Protein AF-A0A8T6M4G1-F1 (afdb_monomer_lite)

Radius of gyration: 16.98 Å; chains: 1; bounding box: 40×42×49 Å

Structure (mmCIF, N/CA/C/O backbone):
data_AF-A0A8T6M4G1-F1
#
_entry.id   AF-A0A8T6M4G1-F1
#
loop_
_atom_site.group_PDB
_atom_site.id
_atom_site.type_symbol
_atom_site.label_atom_id
_atom_site.label_alt_id
_atom_site.label_comp_id
_atom_site.label_asym_id
_atom_site.label_entity_id
_atom_site.label_seq_id
_atom_site.pdbx_PDB_ins_code
_atom_site.Cartn_x
_atom_site.Cartn_y
_atom_site.Cartn_z
_atom_site.occupancy
_atom_site.B_iso_or_equiv
_atom_site.auth_seq_id
_atom_site.auth_comp_id
_atom_site.auth_asym_id
_atom_site.auth_atom_id
_atom_site.pdbx_PDB_model_num
ATOM 1 N N . MET A 1 1 ? -21.270 -11.059 30.647 1.00 34.56 1 MET A N 1
ATOM 2 C CA . MET A 1 1 ? -20.342 -10.701 29.555 1.00 34.56 1 MET A CA 1
ATOM 3 C C . MET A 1 1 ? -19.204 -11.695 29.573 1.00 34.56 1 MET A C 1
ATOM 5 O O . MET A 1 1 ? -18.431 -11.691 30.523 1.00 34.56 1 MET A O 1
ATOM 9 N N . ILE A 1 2 ? -19.167 -12.590 28.593 1.00 24.19 2 ILE A N 1
ATOM 10 C CA . ILE A 1 2 ? -18.046 -13.506 28.386 1.00 24.19 2 ILE A CA 1
ATOM 11 C C . ILE A 1 2 ? -17.019 -12.715 27.571 1.00 24.19 2 ILE A C 1
ATOM 13 O O . ILE A 1 2 ? -17.356 -12.197 26.512 1.00 24.19 2 ILE A O 1
ATOM 17 N N . LYS A 1 3 ? -15.813 -12.531 28.116 1.00 25.62 3 LYS A N 1
ATOM 18 C CA . LYS A 1 3 ? -14.661 -12.041 27.356 1.00 25.62 3 LYS A CA 1
ATOM 19 C C . LYS A 1 3 ? -14.169 -13.228 26.535 1.00 25.62 3 LYS A C 1
ATOM 21 O O . LYS A 1 3 ? -13.634 -14.165 27.122 1.00 25.62 3 LYS A O 1
ATOM 26 N N . GLU A 1 4 ? -14.405 -13.230 25.231 1.00 25.62 4 GLU A N 1
ATOM 27 C CA . GLU A 1 4 ? -13.751 -14.201 24.358 1.00 25.62 4 GLU A CA 1
ATOM 28 C C . GLU A 1 4 ? -12.294 -13.781 24.176 1.00 25.62 4 GLU A C 1
ATOM 30 O O . GLU A 1 4 ? -11.977 -12.695 23.695 1.00 25.62 4 GLU A O 1
ATOM 35 N N . GLU A 1 5 ? -11.407 -14.635 24.669 1.00 23.34 5 GLU A N 1
ATOM 36 C CA . GLU A 1 5 ? -9.971 -14.547 24.471 1.00 23.34 5 GLU A CA 1
ATOM 37 C C . GLU A 1 5 ? -9.691 -15.055 23.050 1.00 23.34 5 GLU A C 1
ATOM 39 O O . GLU A 1 5 ? -9.814 -16.252 22.779 1.00 23.34 5 GLU A O 1
ATOM 44 N N . ILE A 1 6 ? -9.370 -14.148 22.122 1.00 27.55 6 ILE A N 1
ATOM 45 C CA . ILE A 1 6 ? -8.907 -14.526 20.783 1.00 27.55 6 ILE A CA 1
ATOM 46 C C . ILE A 1 6 ? -7.565 -15.241 20.966 1.00 27.55 6 ILE A C 1
ATOM 48 O O . ILE A 1 6 ? -6.556 -14.627 21.316 1.00 27.55 6 ILE A O 1
ATOM 52 N N . LYS A 1 7 ? -7.562 -16.565 20.795 1.00 23.58 7 LYS A N 1
ATOM 53 C CA . LYS A 1 7 ? -6.346 -17.380 20.836 1.00 23.58 7 LYS A CA 1
ATOM 54 C C . LYS A 1 7 ? -5.671 -17.324 19.473 1.00 23.58 7 LYS A C 1
ATOM 56 O O . LYS A 1 7 ? -6.085 -18.019 18.552 1.00 23.58 7 LYS A O 1
ATOM 61 N N . TYR A 1 8 ? -4.622 -16.517 19.367 1.00 31.81 8 TYR A N 1
ATOM 62 C CA . TYR A 1 8 ? -3.747 -16.513 18.200 1.00 31.81 8 TYR A CA 1
ATOM 63 C C . TYR A 1 8 ? -3.006 -17.855 18.094 1.00 31.81 8 TYR A C 1
ATOM 65 O O . TYR A 1 8 ? -2.468 -18.365 19.082 1.00 31.81 8 TYR A O 1
ATOM 73 N N . GLY A 1 9 ? -3.019 -18.448 16.897 1.00 28.58 9 GLY A N 1
ATOM 74 C CA . GLY A 1 9 ? -2.220 -19.630 16.573 1.00 28.58 9 GLY A CA 1
ATOM 75 C C . GLY A 1 9 ? -0.713 -19.343 16.666 1.00 28.58 9 GLY A C 1
ATOM 76 O O . GLY A 1 9 ? -0.307 -18.184 16.746 1.00 28.58 9 GLY A O 1
ATOM 77 N N . PRO A 1 10 ? 0.143 -20.379 16.685 1.00 28.42 10 PRO A N 1
ATOM 78 C CA . PRO A 1 10 ? 1.587 -20.193 16.794 1.00 28.42 10 PRO A CA 1
ATOM 79 C C . PRO A 1 10 ? 2.123 -19.325 15.645 1.00 28.42 10 PRO A C 1
ATOM 81 O O . PRO A 1 10 ? 1.862 -19.600 14.477 1.00 28.42 10 PRO A O 1
ATOM 84 N N . HIS A 1 11 ? 2.900 -18.292 15.985 1.00 32.56 11 HIS A N 1
ATOM 85 C CA . HIS A 1 11 ? 3.626 -17.470 15.018 1.00 32.56 11 HIS A CA 1
ATOM 86 C C . HIS A 1 11 ? 4.670 -18.334 14.294 1.00 32.56 11 HIS A C 1
ATOM 88 O O . HIS A 1 11 ? 5.625 -18.807 14.916 1.00 32.56 11 HIS A O 1
ATOM 94 N N . VAL A 1 12 ? 4.498 -18.548 12.989 1.00 31.28 12 VAL A N 1
ATOM 95 C CA . VAL A 1 12 ? 5.475 -19.254 12.151 1.00 31.28 12 VAL A CA 1
ATOM 96 C C . VAL A 1 12 ? 6.404 -18.225 11.514 1.00 31.28 12 VAL A C 1
ATOM 98 O O . VAL A 1 12 ? 5.962 -17.241 10.930 1.00 31.28 12 VAL A O 1
ATOM 101 N N . ASN A 1 13 ? 7.708 -18.432 11.667 1.00 30.06 13 ASN A N 1
ATOM 102 C CA . ASN A 1 13 ? 8.732 -17.553 11.121 1.00 30.06 13 ASN A CA 1
ATOM 103 C C . ASN A 1 13 ? 9.009 -17.955 9.662 1.00 30.06 13 ASN A C 1
ATOM 105 O O . ASN A 1 13 ? 9.668 -18.956 9.411 1.00 30.06 13 ASN A O 1
ATOM 109 N N . VAL A 1 14 ? 8.500 -17.196 8.691 1.00 30.72 14 VAL A N 1
ATOM 110 C CA . VAL A 1 14 ? 8.580 -17.537 7.250 1.00 30.72 14 VAL A CA 1
ATOM 111 C C . VAL A 1 14 ? 9.988 -17.401 6.677 1.00 30.72 14 VAL A C 1
ATOM 113 O O . VAL A 1 14 ? 10.272 -17.899 5.595 1.00 30.72 14 VAL A O 1
ATOM 116 N N . SER A 1 15 ? 10.925 -16.822 7.436 1.00 33.19 15 SER A N 1
ATOM 117 C CA . SER A 1 15 ? 12.342 -16.806 7.056 1.00 33.19 15 SER A CA 1
ATOM 118 C C . SER A 1 15 ? 12.989 -18.198 7.019 1.00 33.19 15 SER A C 1
ATOM 120 O O . SER A 1 15 ? 14.181 -18.286 6.740 1.00 33.19 15 SER A O 1
ATOM 122 N N . THR A 1 16 ? 12.258 -19.259 7.375 1.00 35.22 16 THR A N 1
ATOM 123 C CA . THR A 1 16 ? 12.714 -20.655 7.317 1.00 35.22 16 THR A CA 1
ATOM 124 C C . THR A 1 16 ? 11.859 -21.532 6.400 1.00 35.22 16 THR A C 1
ATOM 126 O O . THR A 1 16 ? 12.012 -22.746 6.452 1.00 35.22 16 THR A O 1
ATOM 129 N N . ALA A 1 17 ? 10.924 -20.964 5.631 1.00 35.03 17 ALA A N 1
ATOM 130 C CA . ALA A 1 17 ? 10.178 -21.732 4.638 1.00 35.03 17 ALA A CA 1
ATOM 131 C C . ALA A 1 17 ? 11.063 -21.902 3.396 1.00 35.03 17 ALA A C 1
ATOM 133 O O . ALA A 1 17 ? 11.354 -20.931 2.694 1.00 35.03 17 ALA A O 1
ATOM 134 N N . ASP A 1 18 ? 11.515 -23.130 3.152 1.00 33.81 18 ASP A N 1
ATOM 135 C CA . ASP A 1 18 ? 12.467 -23.448 2.080 1.00 33.81 18 ASP A CA 1
ATOM 136 C C . ASP A 1 18 ? 11.769 -23.573 0.712 1.00 33.81 18 ASP A C 1
ATOM 138 O O . ASP A 1 18 ? 12.427 -23.699 -0.325 1.00 33.81 18 ASP A O 1
ATOM 142 N N . SER A 1 19 ? 10.430 -23.537 0.679 1.00 39.09 19 SER A N 1
ATOM 143 C CA . SER A 1 19 ? 9.661 -23.587 -0.564 1.00 39.09 19 SER A CA 1
ATOM 144 C C . SER A 1 19 ? 8.278 -22.938 -0.473 1.00 39.09 19 SER A C 1
ATOM 146 O O . SER A 1 19 ? 7.647 -22.856 0.580 1.00 39.09 19 SER A O 1
ATOM 148 N N . PHE A 1 20 ? 7.780 -22.515 -1.634 1.00 36.25 20 PHE A N 1
ATOM 149 C CA . PHE A 1 20 ? 6.465 -21.903 -1.818 1.00 36.25 20 PHE A CA 1
ATOM 150 C C . PHE A 1 20 ? 5.294 -22.839 -1.449 1.00 36.25 20 PHE A C 1
ATOM 152 O O . PHE A 1 20 ? 4.242 -22.378 -1.010 1.00 36.25 20 PHE A O 1
ATOM 159 N N . ASP A 1 21 ? 5.484 -24.158 -1.544 1.00 39.34 21 ASP A N 1
ATOM 160 C CA . ASP A 1 21 ? 4.462 -25.149 -1.185 1.00 39.34 21 ASP A CA 1
ATOM 161 C C . ASP A 1 21 ? 4.197 -25.209 0.333 1.00 39.34 21 ASP A C 1
ATOM 163 O O . ASP A 1 21 ? 3.081 -25.520 0.754 1.00 39.34 21 ASP A O 1
ATOM 167 N N . GLU A 1 22 ? 5.177 -24.839 1.165 1.00 42.41 22 GLU A N 1
ATOM 168 C CA . GLU A 1 22 ? 5.020 -24.758 2.626 1.00 42.41 22 GLU A CA 1
ATOM 169 C C . GLU A 1 22 ? 4.221 -23.519 3.055 1.00 42.41 22 GLU A C 1
ATOM 171 O O . GLU A 1 22 ? 3.464 -23.572 4.024 1.00 42.41 22 GLU A O 1
ATOM 176 N N . VAL A 1 23 ? 4.315 -22.430 2.285 1.00 39.56 23 VAL A N 1
ATOM 177 C CA . VAL A 1 23 ? 3.537 -21.194 2.476 1.00 39.56 23 VAL A CA 1
ATOM 178 C C . VAL A 1 23 ? 2.046 -21.448 2.193 1.00 39.56 23 VAL A C 1
ATOM 180 O O . VAL A 1 23 ? 1.176 -20.972 2.921 1.00 39.56 23 VAL A O 1
ATOM 183 N N . LEU A 1 24 ? 1.734 -22.271 1.183 1.00 39.81 24 LEU A N 1
ATOM 184 C CA . LEU A 1 24 ? 0.361 -22.620 0.780 1.00 39.81 24 LEU A CA 1
ATOM 185 C C . LEU A 1 24 ? -0.361 -23.598 1.728 1.00 39.81 24 LEU A C 1
ATOM 187 O O . LEU A 1 24 ? -1.580 -23.782 1.600 1.00 39.81 24 LEU A O 1
ATOM 191 N N . ALA A 1 25 ? 0.374 -24.230 2.647 1.00 45.00 25 ALA A N 1
ATOM 192 C CA . ALA A 1 25 ? -0.137 -25.191 3.625 1.00 45.00 25 ALA A CA 1
ATOM 193 C C . ALA A 1 25 ? -0.553 -24.548 4.965 1.00 45.00 25 ALA A C 1
ATOM 195 O O . ALA A 1 25 ? -0.966 -25.258 5.886 1.00 45.00 25 ALA A O 1
ATOM 196 N N . LEU A 1 26 ? -0.449 -23.220 5.095 1.00 45.72 26 LEU A N 1
ATOM 197 C CA . LEU A 1 26 ? -0.690 -22.516 6.353 1.00 45.72 26 LEU A CA 1
ATOM 198 C C . LEU A 1 26 ? -2.193 -22.315 6.661 1.00 45.72 26 LEU A C 1
ATOM 200 O O . LEU A 1 26 ? -3.003 -22.127 5.752 1.00 45.72 26 LEU A O 1
ATOM 204 N N . PRO A 1 27 ? -2.591 -22.366 7.950 1.00 42.16 27 PRO A N 1
ATOM 205 C CA . PRO A 1 27 ? -3.991 -22.514 8.369 1.00 42.16 27 PRO A CA 1
ATOM 206 C C . PRO A 1 27 ? -4.878 -21.253 8.282 1.00 42.16 27 PRO A C 1
ATOM 208 O O . PRO A 1 27 ? -6.085 -21.372 8.481 1.00 42.16 27 PRO A O 1
ATOM 211 N N . ASN A 1 28 ? -4.344 -20.066 7.969 1.00 48.06 28 ASN A N 1
ATOM 212 C CA . ASN A 1 28 ? -5.075 -18.784 8.044 1.00 48.06 28 ASN A CA 1
ATOM 213 C C . ASN A 1 28 ? -5.503 -18.261 6.662 1.00 48.06 28 ASN A C 1
ATOM 215 O O . ASN A 1 28 ? -5.121 -17.176 6.234 1.00 48.06 28 ASN A O 1
ATOM 219 N N . ARG A 1 29 ? -6.262 -19.079 5.933 1.00 47.94 29 ARG A N 1
ATOM 220 C CA . ARG A 1 29 ? -6.257 -19.069 4.465 1.00 47.94 29 ARG A CA 1
ATOM 221 C C . ARG A 1 29 ? -7.034 -17.981 3.717 1.00 47.94 29 ARG A C 1
ATOM 223 O O . ARG A 1 29 ? -7.070 -18.086 2.502 1.00 47.94 29 ARG A O 1
ATOM 230 N N . SER A 1 30 ? -7.689 -17.014 4.354 1.00 63.19 30 SER A N 1
ATOM 231 C CA . SER A 1 30 ? -8.294 -15.921 3.575 1.00 63.19 30 SER A CA 1
ATOM 232 C C . SER A 1 30 ? -8.769 -14.759 4.443 1.00 63.19 30 SER A C 1
ATOM 234 O O . SER A 1 30 ? -9.958 -14.558 4.641 1.00 63.19 30 SER A O 1
ATOM 236 N N . VAL A 1 31 ? -7.851 -13.973 5.001 1.00 63.53 31 VAL A N 1
ATOM 237 C CA . VAL A 1 31 ? -8.244 -12.646 5.518 1.00 63.53 31 VAL A CA 1
ATOM 238 C C . VAL A 1 31 ? -8.126 -11.619 4.398 1.00 63.53 31 VAL A C 1
ATOM 240 O O . VAL A 1 31 ? -9.014 -10.802 4.208 1.00 63.53 31 VAL A O 1
ATOM 243 N N . VAL A 1 32 ? -7.057 -11.687 3.599 1.00 66.75 32 VAL A N 1
ATOM 244 C CA . VAL A 1 32 ? -6.812 -10.712 2.532 1.00 66.75 32 VAL A CA 1
ATOM 245 C C . VAL A 1 32 ? -7.839 -10.871 1.417 1.00 66.75 32 VAL A C 1
ATOM 247 O O . VAL A 1 32 ? -8.437 -9.875 1.017 1.00 66.75 32 VAL A O 1
ATOM 250 N N . THR A 1 33 ? -8.067 -12.093 0.915 1.00 67.56 33 THR A N 1
ATOM 251 C CA . THR A 1 33 ? -8.976 -12.266 -0.230 1.00 67.56 33 THR A CA 1
ATOM 252 C C . THR A 1 33 ? -10.444 -12.068 0.138 1.00 67.56 33 THR A C 1
ATOM 254 O O . THR A 1 33 ? -11.148 -11.374 -0.599 1.00 67.56 33 THR A O 1
ATOM 257 N N . ASP A 1 34 ? -10.880 -12.553 1.305 1.00 67.31 34 ASP A N 1
ATOM 258 C CA . ASP A 1 34 ? -12.258 -12.373 1.778 1.00 67.31 34 ASP A CA 1
ATOM 259 C C . ASP A 1 34 ? -12.536 -10.907 2.131 1.00 67.31 34 ASP A C 1
ATOM 261 O O . ASP A 1 34 ? -13.527 -10.343 1.657 1.00 67.31 34 ASP A O 1
ATOM 265 N N . SER A 1 35 ? -11.656 -10.258 2.908 1.00 68.62 35 SER A N 1
ATOM 266 C CA . SER A 1 35 ? -11.860 -8.856 3.290 1.00 68.62 35 SER A CA 1
ATOM 267 C C . SER A 1 35 ? -11.805 -7.942 2.072 1.00 68.62 35 SER A C 1
ATOM 269 O O . SER A 1 35 ? -12.684 -7.100 1.930 1.00 68.62 35 SER A O 1
ATOM 271 N N . LEU A 1 36 ? -10.856 -8.114 1.143 1.00 69.56 36 LEU A N 1
ATOM 272 C CA . LEU A 1 36 ? -10.818 -7.282 -0.067 1.00 69.56 36 LEU A CA 1
ATOM 273 C C . LEU A 1 36 ? -12.037 -7.505 -0.964 1.00 69.56 36 LEU A C 1
ATOM 275 O O . LEU A 1 36 ? -12.608 -6.524 -1.435 1.00 69.56 36 LEU A O 1
ATOM 279 N N . SER A 1 37 ? -12.469 -8.755 -1.168 1.00 70.69 37 SER A N 1
ATOM 280 C CA . SER A 1 37 ? -13.667 -9.035 -1.976 1.00 70.69 37 SER A CA 1
ATOM 281 C C . SER A 1 37 ? -14.914 -8.394 -1.371 1.00 70.69 37 SER A C 1
ATOM 283 O O . SER A 1 37 ? -15.750 -7.851 -2.090 1.00 70.69 37 SER A O 1
ATOM 285 N N . LYS A 1 38 ? -15.022 -8.415 -0.039 1.00 70.75 38 LYS A N 1
ATOM 286 C CA . LYS A 1 38 ? -16.127 -7.803 0.702 1.00 70.75 38 LYS A CA 1
ATOM 287 C C . LYS A 1 38 ? -16.075 -6.272 0.695 1.00 70.75 38 LYS A C 1
ATOM 289 O O . LYS A 1 38 ? -17.119 -5.648 0.563 1.00 70.75 38 LYS A O 1
ATOM 294 N N . ILE A 1 39 ? -14.893 -5.677 0.870 1.00 68.94 39 ILE A N 1
ATOM 295 C CA . ILE A 1 39 ? -14.700 -4.218 0.971 1.00 68.94 39 ILE A CA 1
ATOM 296 C C . ILE A 1 39 ? -14.849 -3.534 -0.394 1.00 68.94 39 ILE A C 1
ATOM 298 O O . ILE A 1 39 ? -15.331 -2.410 -0.454 1.00 68.94 39 ILE A O 1
ATOM 302 N N . LEU A 1 40 ? -14.385 -4.179 -1.467 1.00 67.75 40 LEU A N 1
ATOM 303 C CA . LEU A 1 40 ? -14.189 -3.541 -2.775 1.00 67.75 40 LEU A CA 1
ATOM 304 C C . LEU A 1 40 ? -15.186 -4.020 -3.836 1.00 67.75 40 LEU A C 1
ATOM 306 O O . LEU A 1 40 ? -15.097 -3.594 -4.984 1.00 67.75 40 LEU A O 1
ATOM 310 N N . GLU A 1 41 ? -16.059 -4.970 -3.486 1.00 67.38 41 GLU A N 1
ATOM 311 C CA . GLU A 1 41 ? -16.992 -5.649 -4.400 1.00 67.38 41 GLU A CA 1
ATOM 312 C C . GLU A 1 41 ? -16.327 -6.197 -5.683 1.00 67.38 41 GLU A C 1
ATOM 314 O O . GLU A 1 41 ? -16.969 -6.414 -6.713 1.00 67.38 41 GLU A O 1
ATOM 319 N N . ILE A 1 42 ? -15.017 -6.458 -5.626 1.00 65.19 42 ILE A N 1
ATOM 320 C CA . ILE A 1 42 ? -14.258 -7.107 -6.693 1.00 65.19 42 ILE A CA 1
ATOM 321 C C . ILE A 1 42 ? -14.191 -8.608 -6.428 1.00 65.19 42 ILE A C 1
ATOM 323 O O . ILE A 1 42 ? -14.011 -9.049 -5.297 1.00 65.19 42 ILE A O 1
ATOM 327 N N . ASP A 1 43 ? -14.270 -9.408 -7.488 1.00 68.75 43 ASP A N 1
ATOM 328 C CA . ASP A 1 43 ? -14.069 -10.859 -7.414 1.00 68.75 43 ASP A CA 1
ATOM 329 C C . ASP A 1 43 ? -12.568 -11.172 -7.260 1.00 68.75 43 ASP A C 1
ATOM 331 O O . ASP A 1 43 ? -11.884 -11.569 -8.212 1.00 68.75 43 ASP A O 1
ATOM 335 N N . PHE A 1 44 ? -12.025 -10.893 -6.070 1.00 69.12 44 PHE A N 1
ATOM 336 C CA . PHE A 1 44 ? -10.599 -11.031 -5.785 1.00 69.12 44 PHE A CA 1
ATOM 337 C C . PHE A 1 44 ? -10.166 -12.498 -5.831 1.00 69.12 44 PHE A C 1
ATOM 339 O O . PHE A 1 44 ? -9.066 -12.788 -6.297 1.00 69.12 44 PHE A O 1
ATOM 346 N N . GLU A 1 45 ? -11.044 -13.430 -5.451 1.00 69.12 45 GLU A N 1
ATOM 347 C CA . GLU A 1 45 ? -10.808 -14.869 -5.609 1.00 69.12 45 GLU A CA 1
ATOM 348 C C . GLU A 1 45 ? -10.547 -15.247 -7.073 1.00 69.12 45 GLU A C 1
ATOM 350 O O . GLU A 1 45 ? -9.567 -15.943 -7.374 1.00 69.12 45 GLU A O 1
ATOM 355 N N . ARG A 1 46 ? -11.375 -14.765 -8.011 1.00 69.69 46 ARG A N 1
ATOM 356 C CA . ARG A 1 46 ? -11.130 -14.969 -9.443 1.00 69.69 46 ARG A CA 1
ATOM 357 C C . ARG A 1 46 ? -9.837 -14.298 -9.891 1.00 69.69 46 ARG A C 1
ATOM 359 O O . ARG A 1 46 ? -9.073 -14.935 -10.614 1.00 69.69 46 ARG A O 1
ATOM 366 N N . ILE A 1 47 ? -9.555 -13.067 -9.449 1.00 67.81 47 ILE A N 1
ATOM 367 C CA . ILE A 1 47 ? -8.306 -12.358 -9.787 1.00 67.81 47 ILE A CA 1
ATOM 368 C C . ILE A 1 47 ? -7.089 -13.183 -9.347 1.00 67.81 47 ILE A C 1
ATOM 370 O O . ILE A 1 47 ? -6.198 -13.430 -10.161 1.00 67.81 47 ILE A O 1
ATOM 374 N N . VAL A 1 48 ? -7.075 -13.661 -8.102 1.00 68.62 48 VAL A N 1
ATOM 375 C CA . VAL A 1 48 ? -6.027 -14.526 -7.540 1.00 68.62 48 VAL A CA 1
ATOM 376 C C . VAL A 1 48 ? -5.889 -15.820 -8.343 1.00 68.62 48 VAL A C 1
ATOM 378 O O . VAL A 1 48 ? -4.778 -16.247 -8.656 1.00 68.62 48 VAL A O 1
ATOM 381 N N . LYS A 1 49 ? -7.007 -16.449 -8.715 1.00 70.25 49 LYS A N 1
ATOM 382 C CA . LYS A 1 49 ? -7.014 -17.712 -9.465 1.00 70.25 49 LYS A CA 1
ATOM 383 C C . LYS A 1 49 ? -6.505 -17.560 -10.900 1.00 70.25 49 LYS A C 1
ATOM 385 O O . LYS A 1 49 ? -5.791 -18.436 -11.385 1.00 70.25 49 LYS A O 1
ATOM 390 N N . GLU A 1 50 ? -6.904 -16.494 -11.584 1.00 67.31 50 GLU A N 1
ATOM 391 C CA . GLU A 1 50 ? -6.579 -16.247 -12.994 1.00 67.31 50 GLU A CA 1
ATOM 392 C C . GLU A 1 50 ? -5.192 -15.620 -13.179 1.00 67.31 50 GLU A C 1
ATOM 394 O O . GLU A 1 50 ? -4.633 -15.690 -14.272 1.00 67.31 50 GLU A O 1
ATOM 399 N N . ASN A 1 51 ? -4.611 -15.054 -12.116 1.00 63.81 51 ASN A N 1
ATOM 400 C CA . ASN A 1 51 ? -3.311 -14.395 -12.150 1.00 63.81 51 ASN A CA 1
ATOM 401 C C . ASN A 1 51 ? -2.367 -15.046 -11.121 1.00 63.81 51 ASN A C 1
ATOM 403 O O . ASN A 1 51 ? -2.334 -14.616 -9.966 1.00 63.81 51 ASN A O 1
ATOM 407 N N . PRO A 1 52 ? -1.546 -16.040 -11.523 1.00 64.62 52 PRO A N 1
ATOM 408 C CA . PRO A 1 52 ? -0.585 -16.709 -10.636 1.00 64.62 52 PRO A CA 1
ATOM 409 C C . PRO A 1 52 ? 0.320 -15.742 -9.854 1.00 64.62 52 PRO A C 1
ATOM 411 O O . PRO A 1 52 ? 0.630 -15.983 -8.694 1.00 64.62 52 PRO A O 1
ATOM 414 N N . MET A 1 53 ? 0.651 -14.597 -10.454 1.00 60.72 53 MET A N 1
ATOM 415 C CA . MET A 1 53 ? 1.421 -13.515 -9.829 1.00 60.72 53 MET A CA 1
ATOM 416 C C . MET A 1 53 ? 0.711 -12.878 -8.621 1.00 60.72 53 MET A C 1
ATOM 418 O O . MET A 1 53 ? 1.345 -12.544 -7.624 1.00 60.72 53 MET A O 1
ATOM 422 N N . VAL A 1 54 ? -0.616 -12.721 -8.687 1.00 63.50 54 VAL A N 1
ATOM 423 C CA . VAL A 1 54 ? -1.429 -12.219 -7.565 1.00 63.50 54 VAL A CA 1
ATOM 424 C C . VAL A 1 54 ? -1.498 -13.265 -6.471 1.00 63.50 54 VAL A C 1
ATOM 426 O O . VAL A 1 54 ? -1.378 -12.937 -5.297 1.00 63.50 54 VAL A O 1
ATOM 429 N N . LYS A 1 55 ? -1.632 -14.534 -6.856 1.00 67.88 55 LYS A N 1
ATOM 430 C CA . LYS A 1 55 ? -1.601 -15.649 -5.915 1.00 67.88 55 LYS A CA 1
ATOM 431 C C . LYS A 1 55 ? -0.295 -15.700 -5.126 1.00 67.88 55 LYS A C 1
ATOM 433 O O . LYS A 1 55 ? -0.343 -15.918 -3.922 1.00 67.88 55 LYS A O 1
ATOM 438 N N . GLU A 1 56 ? 0.847 -15.471 -5.768 1.00 66.06 56 GLU A N 1
ATOM 439 C CA . GLU A 1 56 ? 2.146 -15.390 -5.087 1.00 66.06 56 GLU A CA 1
ATOM 440 C C . GLU A 1 56 ? 2.223 -14.198 -4.127 1.00 66.06 56 GLU A C 1
ATOM 442 O O . GLU A 1 56 ? 2.601 -14.369 -2.968 1.00 66.06 56 GLU A O 1
ATOM 447 N N . ALA A 1 57 ? 1.794 -13.013 -4.570 1.00 66.56 57 ALA A N 1
ATOM 448 C CA . ALA A 1 57 ? 1.744 -11.819 -3.729 1.00 66.56 57 ALA A CA 1
ATOM 449 C C . ALA A 1 57 ? 0.851 -12.014 -2.489 1.00 66.56 57 ALA A C 1
ATOM 451 O O . ALA A 1 57 ? 1.263 -11.704 -1.373 1.00 66.56 57 ALA A O 1
ATOM 452 N N . VAL A 1 58 ? -0.345 -12.575 -2.671 1.00 68.25 58 VAL A N 1
ATOM 453 C CA . VAL A 1 58 ? -1.291 -12.876 -1.588 1.00 68.25 58 VAL A CA 1
ATOM 454 C C . VAL A 1 58 ? -0.736 -13.948 -0.652 1.00 68.25 58 VAL A C 1
ATOM 456 O O . VAL A 1 58 ? -0.783 -13.770 0.562 1.00 68.25 58 VAL A O 1
ATOM 459 N N . ALA A 1 59 ? -0.122 -15.008 -1.184 1.00 68.81 59 ALA A N 1
ATOM 460 C CA . ALA A 1 59 ? 0.483 -16.062 -0.372 1.00 68.81 59 ALA A CA 1
ATOM 461 C C . ALA A 1 59 ? 1.624 -15.542 0.518 1.00 68.81 59 ALA A C 1
ATOM 463 O O . ALA A 1 59 ? 1.752 -15.986 1.655 1.00 68.81 59 ALA A O 1
ATOM 464 N N . LEU A 1 60 ? 2.427 -14.575 0.055 1.00 63.62 60 LEU A N 1
ATOM 465 C CA . LEU A 1 60 ? 3.455 -13.944 0.896 1.00 63.62 60 LEU A CA 1
ATOM 466 C C . LEU A 1 60 ? 2.850 -13.244 2.121 1.00 63.62 60 LEU A C 1
ATOM 468 O O . LEU A 1 60 ? 3.464 -13.232 3.190 1.00 63.62 60 LEU A O 1
ATOM 472 N N . ILE A 1 61 ? 1.659 -12.671 1.967 1.00 67.06 61 ILE A N 1
ATOM 473 C CA . ILE A 1 61 ? 0.933 -11.975 3.027 1.00 67.06 61 ILE A CA 1
ATOM 474 C C . ILE A 1 61 ? 0.287 -12.992 3.971 1.00 67.06 61 ILE A C 1
ATOM 476 O O . ILE A 1 61 ? 0.585 -12.995 5.161 1.00 67.06 61 ILE A O 1
ATOM 480 N N . GLU A 1 62 ? -0.538 -13.888 3.427 1.00 64.31 62 GLU A N 1
ATOM 481 C CA . GLU A 1 62 ? -1.316 -14.877 4.185 1.00 64.31 62 GLU A CA 1
ATOM 482 C C . GLU A 1 62 ? -0.439 -15.934 4.856 1.00 64.31 62 GLU A C 1
ATOM 484 O O . GLU A 1 62 ? -0.733 -16.412 5.952 1.00 64.31 62 GLU A O 1
ATOM 489 N N . GLY A 1 63 ? 0.669 -16.288 4.214 1.00 57.53 63 GLY A N 1
ATOM 490 C CA . GLY A 1 63 ? 1.585 -17.310 4.679 1.00 57.53 63 GLY A CA 1
ATOM 491 C C . GLY A 1 63 ? 2.571 -16.844 5.748 1.00 57.53 63 GLY A C 1
ATOM 492 O O . GLY A 1 63 ? 3.524 -17.559 6.022 1.00 57.53 63 GLY A O 1
ATOM 493 N N . GLY A 1 64 ? 2.363 -15.674 6.362 1.00 54.12 64 GLY A N 1
ATOM 494 C CA . GLY A 1 64 ? 3.043 -15.266 7.598 1.00 54.12 64 GLY A CA 1
ATOM 495 C C . GLY A 1 64 ? 4.322 -14.440 7.435 1.00 54.12 64 GLY A C 1
ATOM 496 O O . GLY A 1 64 ? 5.012 -14.193 8.427 1.00 54.12 64 GLY A O 1
ATOM 497 N N . THR A 1 65 ? 4.683 -14.002 6.220 1.00 60.22 65 THR A N 1
ATOM 498 C CA . THR A 1 65 ? 5.836 -13.088 6.052 1.00 60.22 65 THR A CA 1
ATOM 499 C C . THR A 1 65 ? 5.550 -11.766 6.765 1.00 60.22 65 THR A C 1
ATOM 501 O O . THR A 1 65 ? 6.440 -11.148 7.361 1.00 60.22 65 THR A O 1
ATOM 504 N N . TRP A 1 66 ? 4.272 -11.382 6.752 1.00 67.31 66 TRP A N 1
ATOM 505 C CA . TRP A 1 66 ? 3.716 -10.211 7.405 1.00 67.31 66 TRP A CA 1
ATOM 506 C C . TRP A 1 66 ? 2.890 -10.641 8.622 1.00 67.31 66 TRP A C 1
ATOM 508 O O . TRP A 1 66 ? 2.067 -11.546 8.501 1.00 67.31 66 TRP A O 1
ATOM 518 N N . PRO A 1 67 ? 3.101 -10.044 9.807 1.00 71.75 67 PRO A N 1
ATOM 519 C CA . PRO A 1 67 ? 2.301 -10.393 10.974 1.00 71.75 67 PRO A CA 1
ATOM 520 C C . PRO A 1 67 ? 0.824 -10.026 10.755 1.00 71.75 67 PRO A C 1
ATOM 522 O O . PRO A 1 67 ? 0.469 -8.861 10.550 1.00 71.75 67 PRO A O 1
ATOM 525 N N . MET A 1 68 ? -0.012 -11.066 10.720 1.00 74.75 68 MET A N 1
ATOM 526 C CA . MET A 1 68 ? -1.403 -11.019 10.262 1.00 74.75 68 MET A CA 1
ATOM 527 C C . MET A 1 68 ? -2.284 -10.116 11.118 1.00 74.75 68 MET A C 1
ATOM 529 O O . MET A 1 68 ? -3.183 -9.472 10.586 1.00 74.75 68 MET A O 1
ATOM 533 N N . GLU A 1 69 ? -1.971 -9.977 12.405 1.00 75.50 69 GLU A N 1
ATOM 534 C CA . GLU A 1 69 ? -2.706 -9.121 13.334 1.00 75.50 69 GLU A CA 1
ATOM 535 C C . GLU A 1 69 ? -2.745 -7.643 12.892 1.00 75.50 69 GLU A C 1
ATOM 537 O O . GLU A 1 69 ? -3.698 -6.924 13.187 1.00 75.50 69 GLU A O 1
ATOM 542 N N . PHE A 1 70 ? -1.747 -7.179 12.131 1.00 79.69 70 PHE A N 1
ATOM 543 C CA . PHE A 1 70 ? -1.722 -5.811 11.604 1.00 79.69 70 PHE A CA 1
ATOM 544 C C . PHE A 1 70 ? -2.547 -5.661 10.333 1.00 79.69 70 PHE A C 1
ATOM 546 O O . PHE A 1 70 ? -3.174 -4.626 10.132 1.00 79.69 70 PHE A O 1
ATOM 553 N N . LEU A 1 71 ? -2.573 -6.688 9.486 1.00 80.81 71 LEU A N 1
ATOM 554 C CA . LEU A 1 71 ? -3.444 -6.711 8.313 1.00 80.81 71 LEU A CA 1
ATOM 555 C C . LEU A 1 71 ? -4.907 -6.795 8.742 1.00 80.81 71 LEU A C 1
ATOM 557 O O . LEU A 1 71 ? -5.727 -6.040 8.239 1.00 80.81 71 LEU A O 1
ATOM 561 N N . GLU A 1 72 ? -5.220 -7.621 9.739 1.00 79.00 72 GLU A N 1
ATOM 562 C CA . GLU A 1 72 ? -6.544 -7.687 10.366 1.00 79.00 72 GLU A CA 1
ATOM 563 C C . GLU A 1 72 ? -6.946 -6.349 11.005 1.00 79.00 72 GLU A C 1
ATOM 565 O O . GLU A 1 72 ? -8.082 -5.902 10.845 1.00 79.00 72 GLU A O 1
ATOM 570 N N . ALA A 1 73 ? -6.021 -5.652 11.677 1.00 83.62 73 ALA A N 1
ATOM 571 C CA . ALA A 1 73 ? -6.271 -4.302 12.187 1.00 83.62 73 ALA A CA 1
ATOM 572 C C . ALA A 1 73 ? -6.629 -3.317 11.061 1.00 83.62 73 ALA A C 1
ATOM 574 O O . ALA A 1 73 ? -7.611 -2.588 11.169 1.00 83.62 73 ALA A O 1
ATOM 575 N N . ILE A 1 74 ? -5.869 -3.330 9.964 1.00 87.69 74 ILE A N 1
ATOM 576 C CA . ILE A 1 74 ? -6.132 -2.516 8.771 1.00 87.69 74 ILE A CA 1
ATOM 577 C C . ILE A 1 74 ? -7.497 -2.855 8.154 1.00 87.69 74 ILE A C 1
ATOM 579 O O . ILE A 1 74 ? -8.297 -1.953 7.897 1.00 87.69 74 ILE A O 1
ATOM 583 N N . PHE A 1 75 ? -7.792 -4.139 7.949 1.00 85.12 75 PHE A N 1
ATOM 584 C CA . PHE A 1 75 ? -9.031 -4.566 7.306 1.00 85.12 75 PHE A CA 1
ATOM 585 C C . PHE A 1 75 ? -10.255 -4.363 8.186 1.00 85.12 75 PHE A C 1
ATOM 587 O O . PHE A 1 75 ? -11.272 -3.924 7.672 1.00 85.12 75 PHE A O 1
ATOM 594 N N . SER A 1 76 ? -10.171 -4.579 9.499 1.00 84.69 76 SER A N 1
ATOM 595 C CA . SER A 1 76 ? -11.297 -4.299 10.400 1.00 84.69 76 SER A CA 1
ATOM 596 C C . SER A 1 76 ? -11.724 -2.828 10.349 1.00 84.69 76 SER A C 1
ATOM 598 O O . SER A 1 76 ? -12.918 -2.535 10.309 1.00 84.69 76 SER A O 1
ATOM 600 N N . VAL A 1 77 ? -10.759 -1.903 10.270 1.00 88.38 77 VAL A N 1
ATOM 601 C CA . VAL A 1 77 ? -11.035 -0.472 10.093 1.00 88.38 77 VAL A CA 1
ATOM 602 C C . VAL A 1 77 ? -11.680 -0.198 8.735 1.00 88.38 77 VAL A C 1
ATOM 604 O O . VAL A 1 77 ? -12.658 0.544 8.666 1.00 88.38 77 VAL A O 1
ATOM 607 N N . LEU A 1 78 ? -11.168 -0.800 7.660 1.00 88.12 78 LEU A N 1
ATOM 608 C CA . LEU A 1 78 ? -11.755 -0.647 6.329 1.00 88.12 78 LEU A CA 1
ATOM 609 C C . LEU A 1 78 ? -13.160 -1.242 6.219 1.00 88.12 78 LEU A C 1
ATOM 611 O O . LEU A 1 78 ? -14.017 -0.610 5.619 1.00 88.12 78 LEU A O 1
ATOM 615 N N . GLU A 1 79 ? -13.415 -2.415 6.796 1.00 84.44 79 GLU A N 1
ATOM 616 C CA . GLU A 1 79 ? -14.734 -3.055 6.797 1.00 84.44 79 GLU A CA 1
ATOM 617 C C . GLU A 1 79 ? -15.774 -2.215 7.538 1.00 84.44 79 GLU A C 1
ATOM 619 O O . GLU A 1 79 ? -16.930 -2.159 7.123 1.00 84.44 79 GLU A O 1
ATOM 624 N N . GLU A 1 80 ? -15.380 -1.548 8.625 1.00 85.38 80 GLU A N 1
ATOM 625 C CA . GLU A 1 80 ? -16.263 -0.606 9.308 1.00 85.38 80 GLU A CA 1
ATOM 626 C C . GLU A 1 80 ? -16.615 0.566 8.383 1.00 85.38 80 GLU A C 1
ATOM 628 O O . GLU A 1 80 ? -17.794 0.876 8.205 1.00 85.38 80 GLU A O 1
ATOM 633 N N . LEU A 1 81 ? -15.602 1.166 7.751 1.00 87.38 81 LEU A N 1
ATOM 634 C CA . LEU A 1 81 ? -15.770 2.313 6.858 1.00 87.38 81 LEU A CA 1
ATOM 635 C C . LEU A 1 81 ? -16.487 1.956 5.547 1.00 87.38 81 LEU A C 1
ATOM 637 O O . LEU A 1 81 ? -17.177 2.806 4.994 1.00 87.38 81 LEU A O 1
ATOM 641 N N . ALA A 1 82 ? -16.399 0.711 5.078 1.00 83.50 82 ALA A N 1
ATOM 642 C CA . ALA A 1 82 ? -17.078 0.242 3.869 1.00 83.50 82 ALA A CA 1
ATOM 643 C C . ALA A 1 82 ? -18.615 0.277 3.991 1.00 83.50 82 ALA A C 1
ATOM 645 O O . ALA A 1 82 ? -19.319 0.232 2.990 1.00 83.50 82 ALA A O 1
ATOM 646 N N . ASN A 1 83 ? -19.162 0.404 5.209 1.00 81.81 83 ASN A N 1
ATOM 647 C CA . ASN A 1 83 ? -20.601 0.634 5.398 1.00 81.81 83 ASN A CA 1
ATOM 648 C C . ASN A 1 83 ? -21.031 2.073 5.058 1.00 81.81 83 ASN A C 1
ATOM 650 O O . ASN A 1 83 ? -22.225 2.342 4.929 1.00 81.81 83 ASN A O 1
ATOM 654 N N . GLU A 1 84 ? -20.079 3.002 4.965 1.00 87.19 84 GLU A N 1
ATOM 655 C CA . GLU A 1 84 ? -20.319 4.436 4.770 1.00 87.19 84 GLU A CA 1
ATOM 656 C C . GLU A 1 84 ? -19.697 4.975 3.475 1.00 87.19 84 GLU A C 1
ATOM 658 O O . GLU A 1 84 ? -20.181 5.969 2.927 1.00 87.19 84 GLU A O 1
ATOM 663 N N . TYR A 1 85 ? -18.640 4.328 2.983 1.00 86.50 85 TYR A N 1
ATOM 664 C CA . TYR A 1 85 ? -17.862 4.753 1.826 1.00 86.50 85 TYR A CA 1
ATOM 665 C C . TYR A 1 85 ? -17.713 3.603 0.828 1.00 86.50 85 TYR A C 1
ATOM 667 O O . TYR A 1 85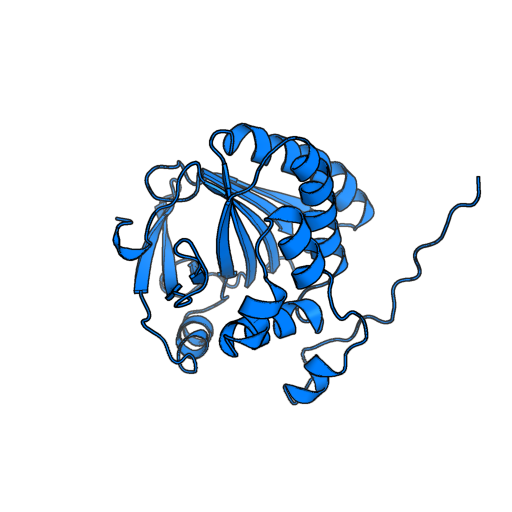 ? -17.423 2.476 1.218 1.00 86.50 85 TYR A O 1
ATOM 675 N N . ASP A 1 86 ? -17.865 3.910 -0.461 1.00 83.75 86 ASP A N 1
ATOM 676 C CA . ASP A 1 86 ? -17.658 2.956 -1.553 1.00 83.75 86 ASP A CA 1
ATOM 677 C C . ASP A 1 86 ? -16.231 3.081 -2.097 1.00 83.75 86 ASP A C 1
ATOM 679 O O . ASP A 1 86 ? -15.847 4.112 -2.657 1.00 83.75 86 ASP A O 1
ATOM 683 N N . PHE A 1 87 ? -15.417 2.052 -1.889 1.00 83.94 87 PHE A N 1
ATOM 684 C CA . PHE A 1 87 ? -13.994 2.100 -2.191 1.00 83.94 87 PHE A CA 1
ATOM 685 C C . PHE A 1 87 ? -13.680 1.541 -3.576 1.00 83.94 87 PHE A C 1
ATOM 687 O O . PHE A 1 87 ? -13.869 0.359 -3.849 1.00 83.94 87 PHE A O 1
ATOM 694 N N . GLY A 1 88 ? -13.038 2.354 -4.415 1.00 81.44 88 GLY A N 1
ATOM 695 C CA . GLY A 1 88 ? -12.354 1.834 -5.595 1.00 81.44 88 GLY A CA 1
ATOM 696 C C . GLY A 1 88 ? -11.022 1.184 -5.216 1.00 81.44 88 GLY A C 1
ATOM 697 O O . GLY A 1 88 ? -10.248 1.753 -4.448 1.00 81.44 88 GLY A O 1
ATOM 698 N N . PHE A 1 89 ? -10.700 0.023 -5.783 1.00 82.44 89 PHE A N 1
ATOM 699 C CA . PHE A 1 89 ? -9.360 -0.564 -5.661 1.00 82.44 89 PHE A CA 1
ATOM 700 C C . PHE A 1 89 ? -8.445 -0.080 -6.780 1.00 82.44 89 PHE A C 1
ATOM 702 O O . PHE A 1 89 ? -8.860 -0.095 -7.940 1.00 82.44 89 PHE A O 1
ATOM 709 N N . HIS A 1 90 ? -7.209 0.305 -6.454 1.00 83.75 90 HIS A N 1
ATOM 710 C CA . HIS A 1 90 ? -6.217 0.719 -7.446 1.00 83.75 90 HIS A CA 1
ATOM 711 C C . HIS A 1 90 ? -5.037 -0.255 -7.541 1.00 83.75 90 HIS A C 1
ATOM 713 O O . HIS A 1 90 ? -4.780 -0.816 -8.607 1.00 83.75 90 HIS A O 1
ATOM 719 N N . HIS A 1 91 ? -4.300 -0.484 -6.453 1.00 86.12 91 HIS A N 1
ATOM 720 C CA . HIS A 1 91 ? -3.221 -1.470 -6.478 1.00 86.12 91 HIS A CA 1
ATOM 721 C C . HIS A 1 91 ? -2.908 -2.067 -5.116 1.00 86.12 91 HIS A C 1
ATOM 723 O O . HIS A 1 91 ? -3.177 -1.488 -4.063 1.00 86.12 91 HIS A O 1
ATOM 729 N N . PHE A 1 92 ? -2.259 -3.221 -5.171 1.00 82.94 92 PHE A N 1
ATOM 730 C CA . PHE A 1 92 ? -1.528 -3.790 -4.054 1.00 82.94 92 PHE A CA 1
ATOM 731 C C . PHE A 1 92 ? -0.043 -3.462 -4.222 1.00 82.94 92 PHE A C 1
ATOM 733 O O . PHE A 1 92 ? 0.469 -3.618 -5.329 1.00 82.94 92 PHE A O 1
ATOM 740 N N . GLY A 1 93 ? 0.654 -3.036 -3.169 1.00 87.88 93 GLY A N 1
ATOM 741 C CA . GLY A 1 93 ? 2.057 -2.646 -3.267 1.00 87.88 93 GLY A CA 1
ATOM 742 C C . GLY A 1 93 ? 2.976 -3.241 -2.213 1.00 87.88 93 GLY A C 1
ATOM 743 O O . GLY A 1 93 ? 2.609 -3.406 -1.051 1.00 87.88 93 GLY A O 1
ATOM 744 N N . PHE A 1 94 ? 4.206 -3.522 -2.640 1.00 85.94 94 PHE A N 1
ATOM 745 C CA . PHE A 1 94 ? 5.307 -3.963 -1.793 1.00 85.94 94 PHE A CA 1
ATOM 746 C C . PHE A 1 94 ? 6.448 -2.946 -1.812 1.00 85.94 94 PHE A C 1
ATOM 748 O O . PHE A 1 94 ? 7.045 -2.685 -2.860 1.00 85.94 94 PHE A O 1
ATOM 755 N N . LEU A 1 95 ? 6.814 -2.426 -0.643 1.00 86.75 95 LEU A N 1
ATOM 756 C CA . LEU A 1 95 ? 8.041 -1.660 -0.461 1.00 86.75 95 LEU A CA 1
ATOM 757 C C . LEU A 1 95 ? 9.210 -2.622 -0.217 1.00 86.75 95 LEU A C 1
ATOM 759 O O . LEU A 1 95 ? 9.161 -3.460 0.683 1.00 86.75 95 LEU A O 1
ATOM 763 N N . GLN A 1 96 ? 10.250 -2.480 -1.030 1.00 85.50 96 GLN A N 1
ATOM 764 C CA . GLN A 1 96 ? 11.452 -3.300 -1.037 1.00 85.50 96 GLN A CA 1
ATOM 765 C C . GLN A 1 96 ? 12.611 -2.564 -0.349 1.00 85.50 96 GLN A C 1
ATOM 767 O O . GLN A 1 96 ? 12.785 -1.358 -0.564 1.00 85.50 96 GLN A O 1
ATOM 772 N N . PRO A 1 97 ? 13.438 -3.283 0.432 1.00 83.25 97 PRO A N 1
ATOM 773 C CA . PRO A 1 97 ? 14.451 -2.668 1.288 1.00 83.25 97 PRO A CA 1
ATOM 774 C C . PRO A 1 97 ? 15.649 -2.140 0.505 1.00 83.25 97 PRO A C 1
ATOM 776 O O . PRO A 1 97 ? 16.303 -1.189 0.937 1.00 83.25 97 PRO A O 1
ATOM 779 N N . ASP A 1 98 ? 15.939 -2.740 -0.646 1.00 83.00 98 ASP A N 1
ATOM 780 C CA . ASP A 1 98 ? 17.113 -2.436 -1.447 1.00 83.00 98 ASP A CA 1
ATOM 781 C C . ASP A 1 98 ? 16.870 -2.638 -2.948 1.00 83.00 98 ASP A C 1
ATOM 783 O O . ASP A 1 98 ? 15.863 -3.197 -3.391 1.00 83.00 98 ASP A O 1
ATOM 787 N N . ALA A 1 99 ? 17.814 -2.143 -3.749 1.00 86.12 99 ALA A N 1
ATOM 788 C CA . ALA A 1 99 ? 17.764 -2.249 -5.203 1.00 86.12 99 ALA A CA 1
ATOM 789 C C . ALA A 1 99 ? 17.822 -3.700 -5.711 1.00 86.12 99 ALA A C 1
ATOM 791 O O . ALA A 1 99 ? 17.149 -4.012 -6.687 1.00 86.12 99 ALA A O 1
ATOM 792 N N . ALA A 1 100 ? 18.583 -4.582 -5.055 1.00 81.62 100 ALA A N 1
ATOM 793 C CA . ALA A 1 100 ? 18.736 -5.963 -5.509 1.00 81.62 100 ALA A CA 1
ATOM 794 C C . ALA A 1 100 ? 17.409 -6.722 -5.392 1.00 81.62 100 ALA A C 1
ATOM 796 O O . ALA A 1 100 ? 16.961 -7.331 -6.361 1.00 81.62 100 ALA A O 1
ATOM 797 N N . THR A 1 101 ? 16.751 -6.603 -4.239 1.00 81.00 101 THR A N 1
ATOM 798 C CA . THR A 1 101 ? 15.436 -7.184 -3.968 1.00 81.00 101 THR A CA 1
ATOM 799 C C . THR A 1 101 ? 14.380 -6.578 -4.886 1.00 81.00 101 THR A C 1
ATOM 801 O O . THR A 1 101 ? 13.572 -7.300 -5.458 1.00 81.00 101 THR A O 1
ATOM 804 N N . PHE A 1 102 ? 14.402 -5.261 -5.101 1.00 82.38 102 PHE A N 1
ATOM 805 C CA . PHE A 1 102 ? 13.498 -4.588 -6.038 1.00 82.38 102 PHE A CA 1
ATOM 806 C C . PHE A 1 102 ? 13.655 -5.059 -7.491 1.00 82.38 102 PHE A C 1
ATOM 808 O O . PHE A 1 102 ? 12.671 -5.169 -8.226 1.00 82.38 102 PHE A O 1
ATOM 815 N N . ASP A 1 103 ? 14.882 -5.328 -7.931 1.00 81.75 103 ASP A N 1
ATOM 816 C CA . ASP A 1 103 ? 15.136 -5.792 -9.290 1.00 81.75 103 ASP A CA 1
ATOM 817 C C . ASP A 1 103 ? 14.712 -7.246 -9.486 1.00 81.75 103 ASP A C 1
ATOM 819 O O . ASP A 1 103 ? 13.993 -7.544 -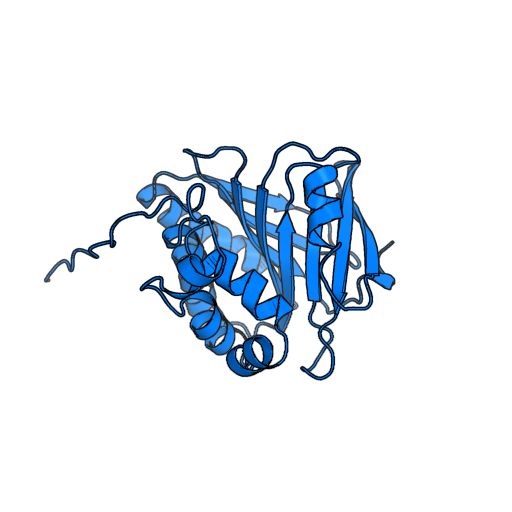10.447 1.00 81.75 103 ASP A O 1
ATOM 823 N N . THR A 1 104 ? 15.043 -8.128 -8.542 1.00 78.50 104 THR A N 1
ATOM 824 C CA . THR A 1 104 ? 14.636 -9.539 -8.595 1.00 78.50 104 THR A CA 1
ATOM 825 C C . THR A 1 104 ? 13.134 -9.730 -8.393 1.00 78.50 104 THR A C 1
ATOM 827 O O . THR A 1 104 ? 12.554 -10.585 -9.058 1.00 78.50 104 THR A O 1
ATOM 830 N N . SER A 1 105 ? 12.479 -8.882 -7.588 1.00 71.94 105 SER A N 1
ATOM 831 C CA . SER A 1 105 ? 11.021 -8.912 -7.357 1.00 71.94 105 SER A CA 1
ATOM 832 C C . SER A 1 105 ? 10.194 -8.666 -8.615 1.00 71.94 105 SER A C 1
ATOM 834 O O . SER A 1 105 ? 8.988 -8.818 -8.581 1.00 71.94 105 SER A O 1
ATOM 836 N N . THR A 1 106 ? 10.810 -8.275 -9.728 1.00 65.94 106 THR A N 1
ATOM 837 C CA . THR A 1 106 ? 10.117 -8.120 -11.018 1.00 65.94 106 THR A CA 1
ATOM 838 C C . THR A 1 106 ? 10.650 -9.046 -12.102 1.00 65.94 106 THR A C 1
ATOM 840 O O . THR A 1 106 ? 10.051 -9.144 -13.166 1.00 65.94 106 THR A O 1
ATOM 843 N N . ALA A 1 107 ? 11.753 -9.749 -11.835 1.00 64.38 107 ALA A N 1
ATOM 844 C CA . ALA A 1 107 ? 12.431 -10.595 -12.812 1.00 64.38 107 ALA A CA 1
ATOM 845 C C . ALA A 1 107 ? 11.655 -11.881 -13.145 1.00 64.38 107 ALA A C 1
ATOM 847 O O . ALA A 1 107 ? 11.876 -12.460 -14.204 1.00 64.38 107 ALA A O 1
ATOM 848 N N . ASN A 1 108 ? 10.745 -12.301 -12.260 1.00 54.28 108 ASN A N 1
ATOM 849 C CA . ASN A 1 108 ? 9.973 -13.540 -12.389 1.00 54.28 108 ASN A CA 1
ATOM 850 C C . ASN A 1 108 ? 8.512 -13.314 -12.821 1.00 54.28 108 ASN A C 1
ATOM 852 O O . ASN A 1 108 ? 7.724 -14.254 -12.809 1.00 54.28 108 ASN A O 1
ATOM 856 N N . PHE A 1 109 ? 8.132 -12.081 -13.167 1.00 62.44 109 PHE A N 1
ATOM 857 C CA . PHE A 1 109 ? 6.744 -11.737 -13.469 1.00 62.44 109 PHE A CA 1
ATOM 858 C C . PHE A 1 109 ? 6.521 -11.630 -14.984 1.00 62.44 109 PHE A C 1
ATOM 860 O O . PHE A 1 109 ? 7.069 -10.744 -15.640 1.00 62.44 109 PHE A O 1
ATOM 867 N N . ASP A 1 110 ? 5.678 -12.510 -15.532 1.00 57.00 110 ASP A N 1
ATOM 868 C CA . ASP A 1 110 ? 5.235 -12.459 -16.929 1.00 57.00 110 ASP A CA 1
ATOM 869 C C . ASP A 1 110 ? 4.164 -11.364 -17.102 1.00 57.00 110 ASP A C 1
ATOM 871 O O . ASP A 1 110 ? 2.971 -11.572 -16.870 1.00 57.00 110 ASP A O 1
ATOM 875 N N . GLY A 1 111 ? 4.577 -10.163 -17.513 1.00 64.94 111 GLY A N 1
ATOM 876 C CA . GLY A 1 111 ? 3.667 -9.035 -17.712 1.00 64.94 111 GLY A CA 1
ATOM 877 C C . GLY A 1 111 ? 4.332 -7.805 -18.325 1.00 64.94 111 GLY A C 1
ATOM 878 O O . GLY A 1 111 ? 5.553 -7.710 -18.417 1.00 64.94 111 GLY A O 1
ATOM 879 N N . GLU A 1 112 ? 3.516 -6.841 -18.760 1.00 75.94 112 GLU A N 1
ATOM 880 C CA . GLU A 1 112 ? 4.025 -5.517 -19.123 1.00 75.94 112 GLU A CA 1
ATOM 881 C C . GLU A 1 112 ? 4.390 -4.775 -17.836 1.00 75.94 112 GLU A C 1
ATOM 883 O O . GLU A 1 112 ? 3.512 -4.407 -17.051 1.00 75.94 112 GLU A O 1
ATOM 888 N N . ILE A 1 113 ? 5.693 -4.601 -17.61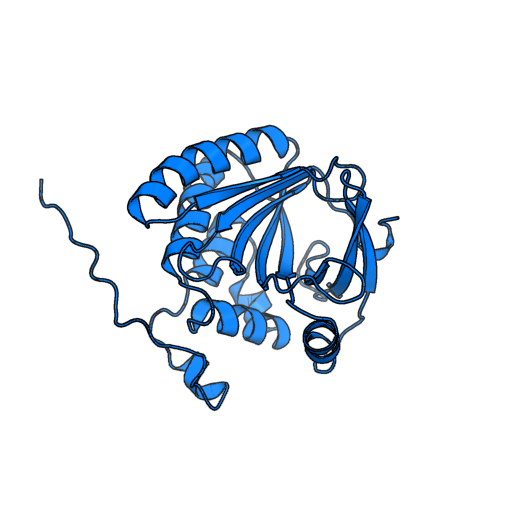3 1.00 82.50 113 ILE A N 1
ATOM 889 C CA . ILE A 1 113 ? 6.217 -3.832 -16.488 1.00 82.50 113 ILE A CA 1
ATOM 890 C C . ILE A 1 113 ? 6.184 -2.352 -16.865 1.00 82.50 113 ILE A C 1
ATOM 892 O O . ILE A 1 113 ? 6.864 -1.929 -17.800 1.00 82.50 113 ILE A O 1
ATOM 896 N N . ILE A 1 114 ? 5.435 -1.563 -16.100 1.00 86.38 114 ILE A N 1
ATOM 897 C CA . ILE A 1 114 ? 5.333 -0.112 -16.250 1.00 86.38 114 ILE A CA 1
ATOM 898 C C . ILE A 1 114 ? 6.262 0.530 -15.208 1.00 86.38 114 ILE A C 1
ATOM 900 O O . ILE A 1 114 ? 5.946 0.506 -14.012 1.00 86.38 114 ILE A O 1
ATOM 904 N N . PRO A 1 115 ? 7.431 1.065 -15.606 1.00 88.75 115 PRO A N 1
ATOM 905 C CA . PRO A 1 115 ? 8.299 1.784 -14.686 1.00 88.75 115 PRO A CA 1
ATOM 906 C C . PRO A 1 115 ? 7.712 3.163 -14.374 1.00 88.75 115 PRO A C 1
ATOM 908 O O . PRO A 1 115 ? 7.191 3.842 -15.256 1.00 88.75 115 PRO A O 1
ATOM 911 N N . SER A 1 116 ? 7.851 3.597 -13.127 1.00 87.62 116 SER A N 1
ATOM 912 C CA . SER A 1 116 ? 7.452 4.932 -12.687 1.00 87.62 116 SER A CA 1
ATOM 913 C C . SER A 1 116 ? 8.425 5.438 -11.624 1.00 87.62 116 SER A C 1
ATOM 915 O O . SER A 1 116 ? 8.992 4.658 -10.851 1.00 87.62 116 SER A O 1
ATOM 917 N N . VAL A 1 117 ? 8.646 6.749 -11.597 1.00 86.88 117 VAL A N 1
ATOM 918 C CA . VAL A 1 117 ? 9.353 7.423 -10.508 1.00 86.88 117 VAL A CA 1
ATOM 919 C C . VAL A 1 117 ? 8.380 8.423 -9.918 1.00 86.88 117 VAL A C 1
ATOM 921 O O . VAL A 1 117 ? 7.874 9.281 -10.626 1.00 86.88 117 VAL A O 1
ATOM 924 N N . PHE A 1 118 ? 8.106 8.279 -8.629 1.00 82.88 118 PHE A N 1
ATOM 925 C CA . PHE A 1 118 ? 7.246 9.187 -7.888 1.00 82.88 118 PHE A CA 1
ATOM 926 C C . PHE A 1 118 ? 8.099 10.072 -6.989 1.00 82.88 118 PHE A C 1
ATOM 928 O O . PHE A 1 118 ? 8.892 9.557 -6.199 1.00 82.88 118 PHE A O 1
ATOM 935 N N . HIS A 1 119 ? 7.911 11.383 -7.071 1.00 82.31 119 HIS A N 1
ATOM 936 C CA . HIS A 1 119 ? 8.566 12.346 -6.192 1.00 82.31 119 HIS A CA 1
ATOM 937 C C . HIS A 1 119 ? 7.612 12.738 -5.079 1.00 82.31 119 HIS A C 1
ATOM 939 O O . HIS A 1 119 ? 6.555 13.314 -5.331 1.00 82.31 119 HIS A O 1
ATOM 945 N N . ASP A 1 120 ? 7.981 12.429 -3.841 1.00 75.44 120 ASP A N 1
ATOM 946 C CA . ASP A 1 120 ? 7.169 12.857 -2.715 1.00 75.44 120 ASP A CA 1
ATOM 947 C C . ASP A 1 120 ? 7.391 14.353 -2.385 1.00 75.44 120 ASP A C 1
ATOM 949 O O . ASP A 1 120 ? 8.400 14.950 -2.782 1.00 75.44 120 ASP A O 1
ATOM 953 N N . PRO A 1 121 ? 6.491 14.991 -1.613 1.00 73.69 121 PRO A N 1
ATOM 954 C CA . PRO A 1 121 ? 6.628 16.401 -1.236 1.00 73.69 121 PRO A CA 1
ATOM 955 C C . PRO A 1 121 ? 7.855 16.718 -0.370 1.00 73.69 121 PRO A C 1
ATOM 957 O O . PRO A 1 121 ? 8.179 17.889 -0.170 1.00 73.69 121 PRO A O 1
ATOM 960 N N . ARG A 1 122 ? 8.520 15.698 0.185 1.00 76.00 122 ARG A N 1
ATOM 961 C CA . ARG A 1 122 ? 9.747 15.817 0.986 1.00 76.00 122 ARG A CA 1
ATOM 962 C C . ARG A 1 122 ? 11.001 15.766 0.099 1.00 76.00 122 ARG A C 1
ATOM 964 O O . ARG A 1 122 ? 12.100 15.977 0.609 1.00 76.00 122 ARG A O 1
ATOM 971 N N . GLY A 1 123 ? 10.845 15.530 -1.206 1.00 78.81 123 GLY A N 1
ATOM 972 C CA . GLY A 1 123 ? 11.931 15.392 -2.174 1.00 78.81 123 GLY A CA 1
ATOM 973 C C . GLY A 1 123 ? 12.532 13.983 -2.238 1.00 78.81 123 GLY A C 1
ATOM 974 O O . GLY A 1 123 ? 13.605 13.814 -2.819 1.00 78.81 123 GLY A O 1
ATOM 975 N N . GLU A 1 124 ? 11.882 12.980 -1.640 1.00 83.31 124 GLU A N 1
ATOM 976 C CA . GLU A 1 124 ? 12.273 11.574 -1.747 1.00 83.31 124 GLU A CA 1
ATOM 977 C C . GLU A 1 124 ? 11.772 10.996 -3.081 1.00 83.31 124 GLU A C 1
ATOM 979 O O . GLU A 1 124 ? 10.594 11.092 -3.426 1.00 83.31 124 GLU A O 1
ATOM 984 N N . GLU A 1 125 ? 12.676 10.388 -3.853 1.00 88.62 125 GLU A N 1
ATOM 985 C CA . GLU A 1 125 ? 12.309 9.655 -5.067 1.00 88.62 125 GLU A CA 1
ATOM 986 C C . GLU A 1 125 ? 11.901 8.229 -4.710 1.00 88.62 125 GLU A C 1
ATOM 988 O O . GLU A 1 125 ? 12.679 7.490 -4.112 1.00 88.62 125 GLU A O 1
ATOM 993 N N . HIS A 1 126 ? 10.734 7.794 -5.157 1.00 88.06 126 HIS A N 1
ATOM 994 C CA . HIS A 1 126 ? 10.278 6.417 -5.051 1.00 88.06 126 HIS A CA 1
ATOM 995 C C . HIS A 1 126 ? 10.312 5.774 -6.432 1.00 88.06 126 HIS A C 1
ATOM 997 O O . HIS A 1 126 ? 9.577 6.169 -7.334 1.00 88.06 126 HIS A O 1
ATOM 1003 N N . TYR A 1 127 ? 11.162 4.764 -6.588 1.00 90.44 127 TYR A N 1
ATOM 1004 C CA . TYR A 1 127 ? 11.273 3.992 -7.822 1.00 90.44 127 TYR A CA 1
ATOM 1005 C C . TYR A 1 127 ? 10.264 2.860 -7.769 1.00 90.44 127 TYR A C 1
ATOM 1007 O O . TYR A 1 127 ? 10.267 2.091 -6.807 1.00 90.44 127 TYR A O 1
ATOM 1015 N N . ARG A 1 128 ? 9.415 2.762 -8.787 1.00 91.00 128 ARG A N 1
ATOM 1016 C CA . ARG A 1 128 ? 8.264 1.865 -8.802 1.00 91.00 128 ARG A CA 1
ATOM 1017 C C . ARG A 1 128 ? 8.229 1.061 -10.095 1.00 91.00 128 ARG A C 1
ATOM 1019 O O . ARG A 1 128 ? 8.634 1.540 -11.158 1.00 91.00 128 ARG A O 1
ATOM 1026 N N . LYS A 1 129 ? 7.752 -0.170 -9.997 1.00 88.50 129 LYS A N 1
ATOM 1027 C CA . LYS A 1 129 ? 7.453 -1.049 -11.124 1.00 88.50 129 LYS A CA 1
ATOM 1028 C C . LYS A 1 129 ? 6.050 -1.586 -10.914 1.00 88.50 129 LYS A C 1
ATOM 1030 O O . LYS A 1 129 ? 5.777 -2.192 -9.880 1.00 88.50 129 LYS A O 1
ATOM 1035 N N . TYR A 1 130 ? 5.192 -1.359 -11.895 1.00 86.62 130 TYR A N 1
ATOM 1036 C CA . TYR A 1 130 ? 3.821 -1.837 -11.872 1.00 86.62 130 TYR A CA 1
ATOM 1037 C C . TYR A 1 130 ? 3.631 -2.965 -12.864 1.00 86.62 130 TYR A C 1
ATOM 1039 O O . TYR A 1 130 ? 4.141 -2.905 -13.981 1.00 86.62 130 TYR A O 1
ATOM 1047 N N . ILE A 1 131 ? 2.848 -3.958 -12.472 1.00 81.19 131 ILE A N 1
ATOM 1048 C CA . ILE A 1 131 ? 2.351 -4.999 -13.362 1.00 81.19 131 ILE A CA 1
ATOM 1049 C C . ILE A 1 131 ? 0.842 -4.841 -13.412 1.00 81.19 131 ILE A C 1
ATOM 1051 O O . ILE A 1 131 ? 0.172 -4.895 -12.382 1.00 81.19 131 ILE A O 1
ATOM 1055 N N . ARG A 1 132 ? 0.305 -4.622 -14.609 1.00 78.25 132 ARG A N 1
ATOM 1056 C CA . ARG A 1 132 ? -1.139 -4.496 -14.814 1.00 78.25 132 ARG A CA 1
ATOM 1057 C C . ARG A 1 132 ? -1.785 -5.871 -14.917 1.00 78.25 132 ARG A C 1
ATOM 1059 O O . ARG A 1 132 ? -1.334 -6.702 -15.710 1.00 78.25 132 ARG A O 1
ATOM 1066 N N . PHE A 1 133 ? -2.883 -6.085 -14.200 1.00 71.06 133 PHE A N 1
ATOM 1067 C CA . PHE A 1 133 ? -3.698 -7.281 -14.395 1.00 71.06 133 PHE A CA 1
ATOM 1068 C C . PHE A 1 133 ? -4.602 -7.107 -15.619 1.00 71.06 133 PHE A C 1
ATOM 1070 O O . PHE A 1 133 ? -5.357 -6.142 -15.730 1.00 71.06 133 PHE A O 1
ATOM 1077 N N . LYS A 1 134 ? -4.522 -8.038 -16.572 1.00 62.84 134 LYS A N 1
ATOM 1078 C CA . LYS A 1 134 ? -5.354 -8.005 -17.784 1.00 62.84 134 LYS A CA 1
ATOM 1079 C C . LYS A 1 134 ? -6.737 -8.599 -17.483 1.00 62.84 134 LYS A C 1
ATOM 1081 O O . LYS A 1 134 ? -6.837 -9.580 -16.758 1.00 62.84 134 LYS A O 1
ATOM 1086 N N . ASN A 1 135 ? -7.788 -8.060 -18.107 1.00 58.06 135 ASN A N 1
ATOM 1087 C CA . ASN A 1 135 ? -9.152 -8.627 -18.129 1.00 58.06 135 ASN A CA 1
ATOM 1088 C C . ASN A 1 135 ? -9.906 -8.702 -16.780 1.00 58.06 135 ASN A C 1
ATOM 1090 O O . ASN A 1 135 ? -10.790 -9.544 -16.622 1.00 58.06 135 ASN A O 1
ATOM 1094 N N . VAL A 1 136 ? -9.599 -7.837 -15.808 1.00 53.78 136 VAL A N 1
ATOM 1095 C CA . VAL A 1 136 ? -10.189 -7.913 -14.452 1.00 53.78 136 VAL A CA 1
ATOM 1096 C C . VAL A 1 136 ? -10.951 -6.667 -13.979 1.00 53.78 136 VAL A C 1
ATOM 1098 O O . VAL A 1 136 ? -11.349 -6.619 -12.823 1.00 53.78 136 VAL A O 1
ATOM 1101 N N . GLY A 1 137 ? -11.269 -5.721 -14.868 1.00 51.34 137 GLY A N 1
ATOM 1102 C CA . GLY A 1 137 ? -12.014 -4.498 -14.527 1.00 51.34 137 GLY A CA 1
ATOM 1103 C C . GLY A 1 137 ? -11.175 -3.240 -14.778 1.00 51.34 137 GLY A C 1
ATOM 1104 O O . GLY A 1 137 ? -10.310 -3.305 -15.656 1.00 51.34 137 GLY A O 1
ATOM 1105 N N . PRO A 1 138 ? -11.424 -2.104 -14.086 1.00 53.53 138 PRO A N 1
ATOM 1106 C CA . PRO A 1 138 ? -10.550 -0.928 -14.178 1.00 53.53 138 PRO A CA 1
ATOM 1107 C C . PRO A 1 138 ? -9.095 -1.319 -13.888 1.00 53.53 138 PRO A C 1
ATOM 1109 O O . PRO A 1 138 ? -8.847 -2.357 -13.285 1.00 53.53 138 PRO A O 1
ATOM 1112 N N . ASP A 1 139 ? -8.135 -0.528 -14.366 1.00 64.19 139 ASP A N 1
ATOM 1113 C CA . ASP A 1 139 ? -6.707 -0.847 -14.304 1.00 64.19 139 ASP A CA 1
ATOM 1114 C C . ASP A 1 139 ? -6.232 -1.106 -12.856 1.00 64.19 139 ASP A C 1
ATOM 1116 O O . ASP A 1 139 ? -5.910 -0.177 -12.119 1.00 64.19 139 ASP A O 1
ATOM 1120 N N . ILE A 1 140 ? -6.207 -2.378 -12.444 1.00 73.94 140 ILE A N 1
ATOM 1121 C CA . ILE A 1 140 ? -5.656 -2.826 -11.163 1.00 73.94 140 ILE A CA 1
ATOM 1122 C C . ILE A 1 140 ? -4.196 -3.226 -11.377 1.00 73.94 140 ILE A C 1
ATOM 1124 O O . ILE A 1 140 ? -3.858 -3.904 -12.359 1.00 73.94 140 ILE A O 1
ATOM 1128 N N . PHE A 1 141 ? -3.335 -2.857 -10.428 1.00 81.69 141 PHE A N 1
ATOM 1129 C CA . PHE A 1 141 ? -1.905 -3.134 -10.509 1.00 81.69 141 PHE A CA 1
ATOM 1130 C C . PHE A 1 141 ? -1.358 -3.923 -9.316 1.00 81.69 141 PHE A C 1
ATOM 1132 O O . PHE A 1 141 ? -1.860 -3.847 -8.193 1.00 81.69 141 PHE A O 1
ATOM 1139 N N . LEU A 1 142 ? -0.259 -4.630 -9.573 1.00 82.38 142 LEU A N 1
ATOM 1140 C CA . LEU A 1 142 ? 0.723 -5.013 -8.567 1.00 82.38 142 LEU A CA 1
ATOM 1141 C C . LEU A 1 142 ? 1.873 -4.010 -8.602 1.00 82.38 142 LEU A C 1
ATOM 1143 O O . LEU A 1 142 ? 2.474 -3.818 -9.657 1.00 82.38 142 LEU A O 1
ATOM 1147 N N . GLU A 1 143 ? 2.189 -3.387 -7.476 1.00 88.25 143 GLU A N 1
ATOM 1148 C CA . GLU A 1 143 ? 3.310 -2.467 -7.331 1.00 88.25 143 GLU A CA 1
ATOM 1149 C C . GLU A 1 143 ? 4.467 -3.123 -6.573 1.00 88.25 143 GLU A C 1
ATOM 1151 O O . GLU A 1 143 ? 4.308 -3.689 -5.492 1.00 88.25 143 GLU A O 1
ATOM 1156 N N . PHE A 1 144 ? 5.669 -2.935 -7.101 1.00 87.81 144 PHE A N 1
ATOM 1157 C CA . PHE A 1 144 ? 6.905 -3.019 -6.339 1.00 87.81 144 PHE A CA 1
ATOM 1158 C C . PHE A 1 144 ? 7.507 -1.625 -6.268 1.00 87.81 144 PHE A C 1
ATOM 1160 O O . PHE A 1 144 ? 7.590 -0.940 -7.288 1.00 87.81 144 PHE A O 1
ATOM 1167 N N . ALA A 1 145 ? 7.946 -1.205 -5.088 1.00 90.62 145 ALA A N 1
ATOM 1168 C CA . ALA A 1 145 ? 8.505 0.117 -4.848 1.00 90.62 145 ALA A CA 1
ATOM 1169 C C . ALA A 1 145 ? 9.807 0.030 -4.049 1.00 90.62 145 ALA A C 1
ATOM 1171 O O . ALA A 1 145 ? 9.996 -0.887 -3.257 1.00 90.62 145 ALA A O 1
ATOM 1172 N N . LYS A 1 146 ? 10.691 1.014 -4.202 1.00 90.38 146 LYS A N 1
ATOM 1173 C CA . LYS A 1 146 ? 11.803 1.277 -3.277 1.00 90.38 146 LYS A CA 1
ATOM 1174 C C . LYS A 1 146 ? 11.998 2.777 -3.089 1.00 90.38 146 LYS A C 1
ATOM 1176 O O . LYS A 1 146 ? 11.845 3.550 -4.039 1.00 90.38 146 LYS A O 1
ATOM 1181 N N . ALA A 1 147 ? 12.369 3.181 -1.880 1.00 87.75 147 ALA A N 1
ATOM 1182 C CA . ALA A 1 147 ? 12.717 4.562 -1.571 1.00 87.75 147 ALA A CA 1
ATOM 1183 C C . ALA A 1 147 ? 14.178 4.852 -1.959 1.00 87.75 147 ALA A C 1
ATOM 1185 O O . ALA A 1 147 ? 15.115 4.159 -1.563 1.00 87.75 147 ALA A O 1
ATOM 1186 N N . GLY A 1 148 ? 14.384 5.864 -2.789 1.00 89.62 148 GLY A N 1
ATOM 1187 C CA . GLY A 1 148 ? 15.675 6.247 -3.338 1.00 89.62 148 GLY A CA 1
ATOM 1188 C C . GLY A 1 148 ? 16.280 5.237 -4.321 1.00 89.62 148 GLY A C 1
ATOM 1189 O O . GLY A 1 148 ? 15.778 4.140 -4.597 1.00 89.62 148 GLY A O 1
ATOM 1190 N N . LYS A 1 149 ? 17.440 5.606 -4.878 1.00 89.19 149 LYS A N 1
ATOM 1191 C CA . LYS A 1 149 ? 18.156 4.760 -5.849 1.00 89.19 149 LYS A CA 1
ATOM 1192 C C . LYS A 1 149 ? 18.620 3.435 -5.251 1.00 89.19 149 LYS A C 1
ATOM 1194 O O . LYS A 1 149 ? 18.607 2.436 -5.964 1.00 89.19 149 LYS A O 1
ATOM 1199 N N . LYS A 1 150 ? 18.986 3.413 -3.969 1.00 88.56 150 LYS A N 1
ATOM 1200 C CA . LYS A 1 150 ? 19.533 2.226 -3.300 1.00 88.56 150 LYS A CA 1
ATOM 1201 C C . LYS A 1 150 ? 18.509 1.422 -2.495 1.00 88.56 150 LYS A C 1
ATOM 1203 O O . LYS A 1 150 ? 18.834 0.294 -2.151 1.00 88.56 150 LYS A O 1
ATOM 1208 N N . GLY A 1 151 ? 17.315 1.960 -2.239 1.00 87.81 151 GLY A N 1
ATOM 1209 C CA . GLY A 1 151 ? 16.510 1.530 -1.095 1.00 87.81 151 GLY A CA 1
ATOM 1210 C C . GLY A 1 151 ? 17.025 2.169 0.197 1.00 87.81 151 GLY A C 1
ATOM 1211 O O . GLY A 1 151 ? 18.162 2.651 0.255 1.00 87.81 151 GLY A O 1
ATOM 1212 N N . ASP A 1 152 ? 16.188 2.184 1.225 1.00 84.88 152 ASP A N 1
ATOM 1213 C CA . ASP A 1 152 ? 16.500 2.749 2.541 1.00 84.88 152 ASP A CA 1
ATOM 1214 C C . ASP A 1 152 ? 16.367 1.720 3.676 1.00 84.88 152 ASP A C 1
ATOM 1216 O O . ASP A 1 152 ? 16.352 2.072 4.855 1.00 84.88 152 ASP A O 1
ATOM 1220 N N . GLY A 1 153 ? 16.290 0.436 3.318 1.00 82.62 153 GLY A N 1
ATOM 1221 C CA . GLY A 1 153 ? 16.160 -0.675 4.250 1.00 82.62 153 GLY A CA 1
ATOM 1222 C C . GLY A 1 153 ? 14.739 -0.912 4.759 1.00 82.62 153 GLY A C 1
ATOM 1223 O O . GLY A 1 153 ? 14.549 -1.867 5.513 1.00 82.62 153 GLY A O 1
ATOM 1224 N N . ARG A 1 154 ? 13.748 -0.093 4.370 1.00 83.94 154 ARG A N 1
ATOM 1225 C CA . ARG A 1 154 ? 12.343 -0.320 4.729 1.00 83.94 154 ARG A CA 1
ATOM 1226 C C . ARG A 1 154 ? 11.699 -1.379 3.846 1.00 83.94 154 ARG A C 1
ATOM 1228 O O . ARG A 1 154 ? 11.885 -1.429 2.638 1.00 83.94 154 ARG A O 1
ATOM 1235 N N . THR A 1 155 ? 10.871 -2.188 4.475 1.00 83.56 155 THR A N 1
ATOM 1236 C CA . THR A 1 155 ? 9.998 -3.175 3.858 1.00 8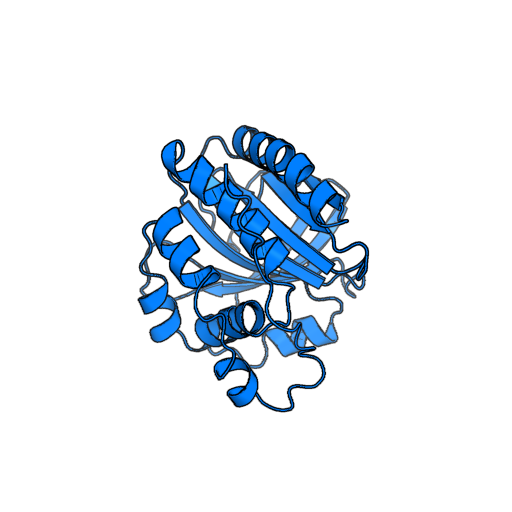3.56 155 THR A CA 1
ATOM 1237 C C . THR A 1 155 ? 8.569 -2.783 4.167 1.00 83.56 155 THR A C 1
ATOM 1239 O O . THR A 1 155 ? 8.288 -2.276 5.251 1.00 83.56 155 THR A O 1
ATOM 1242 N N . GLY A 1 156 ? 7.639 -3.036 3.262 1.00 85.81 156 GLY A N 1
ATOM 1243 C CA . GLY A 1 156 ? 6.252 -2.750 3.586 1.00 85.81 156 GLY A CA 1
ATOM 1244 C C . GLY A 1 156 ? 5.256 -3.362 2.635 1.00 85.81 156 GLY A C 1
ATOM 1245 O O . GLY A 1 156 ? 5.602 -3.760 1.525 1.00 85.81 156 GLY A O 1
ATOM 1246 N N . VAL A 1 157 ? 4.014 -3.389 3.092 1.00 86.31 157 VAL A N 1
ATOM 1247 C CA . VAL A 1 157 ? 2.841 -3.732 2.297 1.00 86.31 157 VAL A CA 1
ATOM 1248 C C . VAL A 1 157 ? 1.864 -2.569 2.336 1.00 86.31 157 VAL A C 1
ATOM 1250 O O . VAL A 1 157 ? 1.693 -1.912 3.372 1.00 86.31 157 VAL A O 1
ATOM 1253 N N . HIS A 1 158 ? 1.205 -2.303 1.213 1.00 90.00 158 HIS A N 1
ATOM 1254 C CA . HIS A 1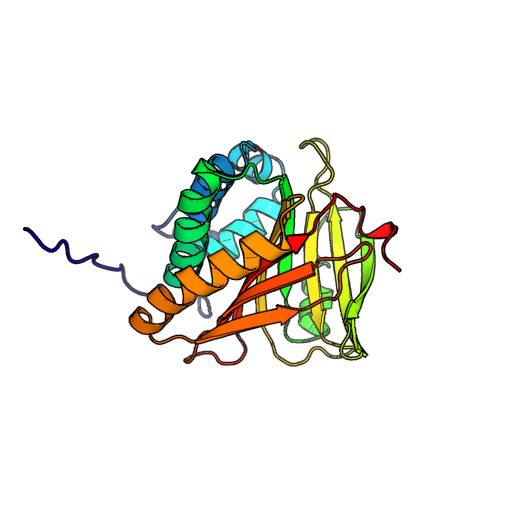 158 ? 0.061 -1.409 1.202 1.00 90.00 158 HIS A CA 1
ATOM 1255 C C . HIS A 1 158 ? -1.015 -1.762 0.194 1.00 90.00 158 HIS A C 1
ATOM 1257 O O . HIS A 1 158 ? -0.779 -2.431 -0.806 1.00 90.00 158 HIS A O 1
ATOM 1263 N N . PHE A 1 159 ? -2.199 -1.233 0.472 1.00 87.31 159 PHE A N 1
ATOM 1264 C CA . PHE A 1 159 ? -3.344 -1.231 -0.426 1.00 87.31 159 PHE A CA 1
ATOM 1265 C C . PHE A 1 159 ? -3.625 0.213 -0.810 1.00 87.31 159 PHE A C 1
ATOM 1267 O O . PHE A 1 159 ? -3.713 1.062 0.072 1.00 87.31 159 PHE A O 1
ATOM 1274 N N . ASP A 1 160 ? -3.731 0.498 -2.099 1.00 89.94 160 ASP A N 1
ATOM 1275 C CA . ASP A 1 160 ? -4.061 1.827 -2.601 1.00 89.94 160 ASP A CA 1
ATOM 1276 C C . ASP A 1 160 ? -5.518 1.861 -3.058 1.00 89.94 160 ASP A C 1
ATOM 1278 O O . ASP A 1 160 ? -5.915 1.108 -3.956 1.00 89.94 160 ASP A O 1
ATOM 1282 N N . LEU A 1 161 ? -6.303 2.708 -2.396 1.00 88.94 161 LEU A N 1
ATOM 1283 C CA . LEU A 1 161 ? -7.744 2.837 -2.565 1.00 88.94 161 LEU A CA 1
ATOM 1284 C C . LEU A 1 161 ? -8.120 4.209 -3.136 1.00 88.94 161 LEU A C 1
ATOM 1286 O O . LEU A 1 161 ? -7.481 5.229 -2.873 1.00 88.94 161 LEU A O 1
ATOM 1290 N N . VAL A 1 162 ? -9.203 4.241 -3.903 1.00 86.50 162 VAL A N 1
ATOM 1291 C CA . VAL A 1 162 ? -9.724 5.428 -4.577 1.00 86.50 162 VAL A CA 1
ATOM 1292 C C . VAL A 1 162 ? -11.013 5.872 -3.906 1.00 86.50 162 VAL A C 1
ATOM 1294 O O . VAL A 1 162 ? -11.965 5.100 -3.822 1.00 86.50 162 VAL A O 1
ATOM 1297 N N . HIS A 1 163 ? -11.056 7.128 -3.462 1.00 90.25 163 HIS A N 1
ATOM 1298 C CA . HIS A 1 163 ? -12.283 7.766 -2.995 1.00 90.25 163 HIS A CA 1
ATOM 1299 C C . HIS A 1 163 ? -12.164 9.299 -3.055 1.00 90.25 163 HIS A C 1
ATOM 1301 O O . HIS A 1 163 ? -11.140 9.863 -2.668 1.00 90.25 163 HIS A O 1
ATOM 1307 N N . GLU A 1 164 ? -13.222 10.012 -3.454 1.00 89.69 164 GLU A N 1
ATOM 1308 C CA . GLU A 1 164 ? -13.219 11.489 -3.538 1.00 89.69 164 GLU A CA 1
ATOM 1309 C C . GLU A 1 164 ? -12.881 12.178 -2.198 1.00 89.69 164 GLU A C 1
ATOM 1311 O O . GLU A 1 164 ? -12.181 13.189 -2.155 1.00 89.69 164 GLU A O 1
ATOM 1316 N N . LYS A 1 165 ? -13.316 11.577 -1.087 1.00 92.06 165 LYS A N 1
ATOM 1317 C CA . LYS A 1 165 ? -13.034 11.979 0.307 1.00 92.06 165 LYS A CA 1
ATOM 1318 C C . LYS A 1 165 ? -11.762 11.369 0.920 1.00 92.06 165 LYS A C 1
ATOM 1320 O O . LYS A 1 165 ? -11.647 11.294 2.140 1.00 92.06 165 LYS A O 1
ATOM 1325 N N . ALA A 1 166 ? -10.796 10.944 0.108 1.00 90.69 166 ALA A N 1
ATOM 1326 C CA . ALA A 1 166 ? -9.557 10.286 0.545 1.00 90.69 166 ALA A CA 1
ATOM 1327 C C . ALA A 1 166 ? -8.872 10.913 1.781 1.00 90.69 166 ALA A C 1
ATOM 1329 O O . ALA A 1 166 ? -8.474 10.193 2.691 1.00 90.69 166 ALA A O 1
ATOM 1330 N N . GLY A 1 167 ? -8.758 12.245 1.850 1.00 90.88 167 GLY A N 1
ATOM 1331 C CA . GLY A 1 167 ? -8.132 12.920 2.997 1.00 90.88 167 GLY A CA 1
ATOM 1332 C C . GLY A 1 167 ? -8.915 12.787 4.312 1.00 90.88 167 GLY A C 1
ATOM 1333 O O . GLY A 1 167 ? -8.316 12.596 5.367 1.00 90.88 167 GLY A O 1
ATOM 1334 N N . GLU A 1 168 ? -10.249 12.853 4.256 1.00 92.56 168 GLU A N 1
ATOM 1335 C CA . GLU A 1 168 ? -11.126 12.630 5.418 1.00 92.56 168 GLU A CA 1
ATOM 1336 C C . GLU A 1 168 ? -11.007 11.183 5.905 1.00 92.56 168 GLU A C 1
ATOM 1338 O O . GLU A 1 168 ? -10.826 10.933 7.095 1.00 92.56 168 GLU A O 1
ATOM 1343 N N . ILE A 1 169 ? -11.021 10.239 4.965 1.00 93.50 169 ILE A N 1
ATOM 1344 C CA . ILE A 1 169 ? -10.960 8.805 5.247 1.00 93.50 169 ILE A CA 1
ATOM 1345 C C . ILE A 1 169 ? -9.609 8.419 5.860 1.00 93.50 169 ILE A C 1
ATOM 1347 O O . ILE A 1 169 ? -9.584 7.712 6.863 1.00 93.50 169 ILE A O 1
ATOM 1351 N N . LEU A 1 170 ? -8.486 8.932 5.340 1.00 94.12 170 LEU A N 1
ATOM 1352 C CA . LEU A 1 170 ? -7.161 8.708 5.937 1.00 94.12 170 LEU A CA 1
ATOM 1353 C C . LEU A 1 170 ? -7.103 9.171 7.397 1.00 94.12 170 LEU A C 1
ATOM 1355 O O . LEU A 1 170 ? -6.554 8.465 8.246 1.00 94.12 170 LEU A O 1
ATOM 1359 N N . LYS A 1 171 ? -7.711 10.321 7.709 1.00 93.81 171 LYS A N 1
ATOM 1360 C CA . LYS A 1 171 ? -7.791 10.822 9.083 1.00 93.81 171 LYS A CA 1
ATOM 1361 C C . LYS A 1 171 ? -8.600 9.878 9.981 1.00 93.81 171 LYS A C 1
ATOM 1363 O O . LYS A 1 171 ? -8.136 9.553 11.073 1.00 93.81 171 LYS A O 1
ATOM 1368 N N . LEU A 1 172 ? -9.755 9.398 9.515 1.00 94.69 172 LEU A N 1
ATOM 1369 C CA . LEU A 1 172 ? -10.578 8.430 10.253 1.00 94.69 172 LEU A CA 1
ATOM 1370 C C . LEU A 1 172 ? -9.845 7.102 10.477 1.00 94.69 172 LEU A C 1
ATOM 1372 O O . LEU A 1 172 ? -9.889 6.549 11.575 1.00 94.69 172 LEU A O 1
ATOM 1376 N N . ILE A 1 173 ? -9.132 6.610 9.460 1.00 94.19 173 ILE A N 1
ATOM 1377 C CA . ILE A 1 173 ? -8.312 5.399 9.569 1.00 94.19 173 ILE A CA 1
ATOM 1378 C C . ILE A 1 173 ? -7.256 5.582 10.652 1.00 94.19 173 ILE A C 1
ATOM 1380 O O . ILE A 1 173 ? -7.122 4.723 11.519 1.00 94.19 173 ILE A O 1
ATOM 1384 N N . LYS A 1 174 ? -6.537 6.709 10.646 1.00 95.06 174 LYS A N 1
ATOM 1385 C CA . LYS A 1 174 ? -5.524 7.004 11.662 1.00 95.06 174 LYS A CA 1
ATOM 1386 C C . LYS A 1 174 ? -6.120 6.992 13.070 1.00 95.06 174 LYS A C 1
ATOM 1388 O O . LYS A 1 174 ? -5.583 6.314 13.940 1.00 95.06 174 LYS A O 1
ATOM 1393 N N . GLU A 1 175 ? -7.230 7.699 13.280 1.00 93.88 175 GLU A N 1
ATOM 1394 C CA . GLU A 1 175 ? -7.909 7.769 14.582 1.00 93.88 175 GLU A CA 1
ATOM 1395 C C . GLU A 1 175 ? -8.315 6.379 15.095 1.00 93.88 175 GLU A C 1
ATOM 1397 O O . GLU A 1 175 ? -8.136 6.073 16.276 1.00 93.88 175 GLU A O 1
ATOM 1402 N N . LYS A 1 176 ? -8.815 5.510 14.209 1.00 93.25 176 LYS A N 1
ATOM 1403 C CA . LYS A 1 176 ? -9.200 4.136 14.558 1.00 93.25 176 LYS A CA 1
ATOM 1404 C C . LYS A 1 176 ? -7.988 3.237 14.814 1.00 93.25 176 LYS A C 1
ATOM 1406 O O . LYS A 1 176 ? -7.991 2.473 15.781 1.00 93.25 176 LYS A O 1
ATOM 1411 N N . LEU A 1 177 ? -6.940 3.341 13.995 1.00 91.69 177 LEU A N 1
ATOM 1412 C CA . LEU A 1 177 ? -5.719 2.553 14.168 1.00 91.69 177 LEU A CA 1
ATOM 1413 C C . LEU A 1 177 ? -4.934 2.959 15.411 1.00 91.69 177 LEU A C 1
ATOM 1415 O O . LEU A 1 177 ? -4.344 2.076 16.023 1.00 91.69 177 LEU A O 1
ATOM 1419 N N . ASP A 1 178 ? -4.955 4.230 15.823 1.00 91.56 178 ASP A N 1
ATOM 1420 C CA . ASP A 1 178 ? -4.276 4.687 17.046 1.00 91.56 178 ASP A CA 1
ATOM 1421 C C . ASP A 1 178 ? -4.772 3.877 18.268 1.00 91.56 178 ASP A C 1
ATOM 1423 O O . ASP A 1 178 ? -3.974 3.416 19.085 1.00 91.56 178 ASP A O 1
ATOM 1427 N N . VAL A 1 179 ? -6.078 3.582 18.334 1.00 88.25 179 VAL A N 1
ATOM 1428 C CA . VAL A 1 179 ? -6.699 2.766 19.400 1.00 88.25 179 VAL A CA 1
ATOM 1429 C C . VAL A 1 179 ? -6.309 1.282 19.320 1.00 88.25 179 VAL A C 1
ATOM 1431 O O . VAL A 1 179 ? -6.256 0.588 20.342 1.00 88.25 179 VAL A O 1
ATOM 1434 N N . ILE A 1 180 ? -6.083 0.759 18.113 1.00 87.06 180 ILE A N 1
ATOM 1435 C CA . ILE A 1 180 ? -5.732 -0.651 17.895 1.00 87.06 180 ILE A CA 1
ATOM 1436 C C . ILE A 1 180 ? -4.233 -0.876 18.131 1.00 87.06 180 ILE A C 1
ATOM 1438 O O . ILE A 1 180 ? -3.857 -1.824 18.820 1.00 87.06 180 ILE A O 1
ATOM 1442 N N . ALA A 1 181 ? -3.383 0.011 17.614 1.00 85.44 181 ALA A N 1
ATOM 1443 C CA . ALA A 1 181 ? -1.930 -0.094 17.677 1.00 85.44 181 ALA A CA 1
ATOM 1444 C C . ALA A 1 181 ? -1.407 -0.090 19.122 1.00 85.44 181 ALA A C 1
ATOM 1446 O O . ALA A 1 181 ? -0.519 -0.880 19.442 1.00 85.44 181 ALA A O 1
ATOM 1447 N N . GLU A 1 182 ? -2.025 0.689 20.022 1.00 84.44 182 GLU A N 1
ATOM 1448 C CA . GLU A 1 182 ? -1.701 0.671 21.458 1.00 84.44 182 GLU A CA 1
ATOM 1449 C C . GLU A 1 182 ? -1.846 -0.740 22.060 1.00 84.44 182 GLU A C 1
ATOM 1451 O O . GLU A 1 182 ? -0.988 -1.196 22.817 1.00 84.44 182 GLU A O 1
ATOM 1456 N N . LYS A 1 183 ? -2.895 -1.479 21.674 1.00 83.75 183 LYS A N 1
ATOM 1457 C CA . LYS A 1 183 ? -3.146 -2.848 22.160 1.00 83.75 183 LYS A CA 1
ATOM 1458 C C . LYS A 1 183 ? -2.185 -3.869 21.558 1.00 83.75 183 LYS A C 1
ATOM 1460 O O . LYS A 1 183 ? -1.894 -4.877 22.197 1.00 83.75 183 LYS A O 1
ATOM 1465 N N . LEU A 1 184 ? -1.716 -3.613 20.338 1.00 79.94 184 LEU A N 1
ATOM 1466 C CA . LEU A 1 184 ? -0.774 -4.470 19.618 1.00 79.94 184 LEU A CA 1
ATOM 1467 C C . LEU A 1 184 ? 0.694 -4.176 19.972 1.00 79.94 184 LEU A C 1
ATOM 1469 O O . LEU A 1 184 ? 1.579 -4.920 19.549 1.00 79.94 184 LEU A O 1
ATOM 1473 N N . GLY A 1 185 ? 0.968 -3.127 20.761 1.00 82.25 185 GLY A N 1
ATOM 1474 C CA . GLY A 1 185 ? 2.333 -2.694 21.067 1.00 82.25 185 GLY A CA 1
ATOM 1475 C C . GLY A 1 185 ? 3.069 -2.231 19.811 1.00 82.25 185 GLY A C 1
ATOM 1476 O O . GLY A 1 185 ? 4.175 -2.696 19.530 1.00 82.25 185 GLY A O 1
ATOM 1477 N N . ALA A 1 186 ? 2.401 -1.393 19.024 1.00 86.62 186 ALA A N 1
ATOM 1478 C CA . ALA A 1 186 ? 2.882 -0.889 17.752 1.00 86.62 186 ALA A CA 1
ATOM 1479 C C . ALA A 1 186 ? 2.578 0.601 17.593 1.00 86.62 186 ALA A C 1
ATOM 1481 O O . ALA A 1 186 ? 1.775 1.173 18.332 1.00 86.62 186 ALA A O 1
ATOM 1482 N N . THR A 1 187 ? 3.193 1.219 16.587 1.00 89.75 187 THR A N 1
ATOM 1483 C CA . THR A 1 187 ? 3.068 2.658 16.347 1.00 89.75 187 THR A CA 1
ATOM 1484 C C . THR A 1 187 ? 2.342 2.932 15.036 1.00 89.75 187 THR A C 1
ATOM 1486 O O . THR A 1 187 ? 2.723 2.404 13.990 1.00 89.75 187 THR A O 1
ATOM 1489 N N . VAL A 1 188 ? 1.329 3.798 15.055 1.00 92.44 188 VAL A N 1
ATOM 1490 C CA . VAL A 1 188 ? 0.709 4.299 13.821 1.00 92.44 188 VAL A CA 1
ATOM 1491 C C . VAL A 1 188 ? 1.628 5.314 13.158 1.00 92.44 188 VAL A C 1
ATOM 1493 O O . VAL A 1 188 ? 2.237 6.161 13.814 1.00 92.44 188 VAL A O 1
ATOM 1496 N N . PHE A 1 189 ? 1.722 5.251 11.837 1.00 91.06 189 PHE A N 1
ATOM 1497 C CA . PHE A 1 189 ? 2.420 6.246 11.041 1.00 91.06 189 PHE A CA 1
ATOM 1498 C C . PHE A 1 189 ? 1.488 6.851 10.000 1.00 91.06 189 PHE A C 1
ATOM 1500 O O . PHE A 1 189 ? 0.541 6.222 9.531 1.00 91.06 189 PHE A O 1
ATOM 1507 N N . GLU A 1 190 ? 1.822 8.071 9.605 1.00 91.75 190 GLU A N 1
ATOM 1508 C CA . GLU A 1 190 ? 1.170 8.788 8.526 1.00 91.75 190 GLU A CA 1
ATOM 1509 C C . GLU A 1 190 ? 2.247 9.409 7.638 1.00 91.75 190 GLU A C 1
ATOM 1511 O O . GLU A 1 190 ? 3.245 9.953 8.124 1.00 91.75 190 GLU A O 1
ATOM 1516 N N . VAL A 1 191 ? 2.057 9.303 6.328 1.00 87.94 191 VAL A N 1
ATOM 1517 C CA . VAL A 1 191 ? 2.882 9.967 5.323 1.00 87.94 191 VAL A CA 1
ATOM 1518 C C . VAL A 1 191 ? 1.959 10.721 4.386 1.00 87.94 191 VAL A C 1
ATOM 1520 O O . VAL A 1 191 ? 1.048 10.140 3.804 1.00 87.94 191 VAL A O 1
ATOM 1523 N N . TYR A 1 192 ? 2.218 12.012 4.221 1.00 86.88 192 TYR A N 1
ATOM 1524 C CA . TYR A 1 192 ? 1.511 12.843 3.259 1.00 86.88 192 TYR A CA 1
ATOM 1525 C C . TYR A 1 192 ? 2.297 12.928 1.949 1.00 86.88 192 TYR A C 1
ATOM 1527 O O . TYR A 1 192 ? 3.498 13.209 1.957 1.00 86.88 192 TYR A O 1
ATOM 1535 N N . PHE A 1 193 ? 1.609 12.704 0.832 1.00 82.62 193 PHE A N 1
ATOM 1536 C CA . PHE A 1 193 ? 2.193 12.632 -0.509 1.00 82.62 193 PHE A CA 1
ATOM 1537 C C . PHE A 1 193 ? 1.778 13.783 -1.430 1.00 82.62 193 PHE A C 1
ATOM 1539 O O . PHE A 1 193 ? 2.284 13.874 -2.541 1.00 82.62 193 PHE A O 1
ATOM 1546 N N . GLY A 1 194 ? 0.935 14.713 -0.973 1.00 68.81 194 GLY A N 1
ATOM 1547 C CA . GLY A 1 194 ? 0.671 15.959 -1.703 1.00 68.81 194 GLY A CA 1
ATOM 1548 C C . GLY A 1 194 ? -0.445 15.899 -2.745 1.00 68.81 194 GLY A C 1
ATOM 1549 O O . GLY A 1 194 ? -0.991 16.953 -3.067 1.00 68.81 194 GLY A O 1
ATOM 1550 N N . GLY A 1 195 ? -0.831 14.712 -3.221 1.00 66.62 195 GLY A N 1
ATOM 1551 C CA . GLY A 1 195 ? -1.811 14.560 -4.300 1.00 66.62 195 GLY A CA 1
ATOM 1552 C C . GLY A 1 195 ? -1.229 14.885 -5.684 1.00 66.62 195 GLY A C 1
ATOM 1553 O O . GLY A 1 195 ? -0.036 14.717 -5.914 1.00 66.62 195 GLY A O 1
ATOM 1554 N N . GLY A 1 196 ? -2.074 15.327 -6.621 1.00 75.50 196 GLY A N 1
ATOM 1555 C CA . GLY A 1 196 ? -1.768 15.279 -8.061 1.00 75.50 196 GLY A CA 1
ATOM 1556 C C . GLY A 1 196 ? -2.171 13.916 -8.620 1.00 75.50 196 GLY A C 1
ATOM 1557 O O . GLY A 1 196 ? -3.095 13.327 -8.077 1.00 75.50 196 GLY A O 1
ATOM 1558 N N . ASP A 1 197 ? -1.475 13.388 -9.629 1.00 70.69 197 ASP A N 1
ATOM 1559 C CA . ASP A 1 197 ? -1.791 12.066 -10.211 1.00 70.69 197 ASP A CA 1
ATOM 1560 C C . ASP A 1 197 ? -1.437 10.882 -9.281 1.00 70.69 197 ASP A C 1
ATOM 1562 O O . ASP A 1 197 ? -1.790 9.733 -9.556 1.00 70.69 197 ASP A O 1
ATOM 1566 N N . GLY A 1 198 ? -0.733 11.148 -8.175 1.00 74.50 198 GLY A N 1
ATOM 1567 C CA . GLY A 1 198 ? -0.365 10.166 -7.157 1.00 74.50 198 GLY A CA 1
ATOM 1568 C C . GLY A 1 198 ? -1.288 10.153 -5.926 1.00 74.50 198 GLY A C 1
ATOM 1569 O O . GLY A 1 198 ? -2.236 10.935 -5.821 1.00 74.50 198 GLY A O 1
ATOM 1570 N N . PRO A 1 199 ? -1.007 9.273 -4.950 1.00 85.19 199 PRO A N 1
ATOM 1571 C CA . PRO A 1 199 ? -1.751 9.212 -3.695 1.00 85.19 199 PRO A CA 1
ATOM 1572 C C . PRO A 1 199 ? -1.686 10.513 -2.897 1.00 85.19 199 PRO A C 1
ATOM 1574 O O . PRO A 1 199 ? -0.708 11.255 -2.942 1.00 85.19 199 PRO A O 1
ATOM 1577 N N . ILE A 1 200 ? -2.726 10.764 -2.108 1.00 88.94 200 ILE A N 1
ATOM 1578 C CA . ILE A 1 200 ? -2.783 11.886 -1.166 1.00 88.94 200 ILE A CA 1
ATOM 1579 C C . ILE A 1 200 ? -1.945 11.569 0.075 1.00 88.94 200 ILE A C 1
ATOM 1581 O O . ILE A 1 200 ? -1.226 12.433 0.579 1.00 88.94 200 ILE A O 1
ATOM 1585 N N . GLY A 1 201 ? -1.993 10.326 0.553 1.00 91.12 201 GLY A N 1
ATOM 1586 C CA . GLY A 1 201 ? -1.247 9.907 1.734 1.00 91.12 201 GLY A CA 1
ATOM 1587 C C . GLY A 1 201 ? -1.296 8.404 1.981 1.00 91.12 201 GLY A C 1
ATOM 1588 O O . GLY A 1 201 ? -1.999 7.672 1.283 1.00 91.12 201 GLY A O 1
ATOM 1589 N N . LYS A 1 202 ? -0.532 7.971 2.986 1.00 93.00 202 LYS A N 1
ATOM 1590 C CA . LYS A 1 202 ? -0.518 6.622 3.561 1.00 93.00 202 LYS A CA 1
ATOM 1591 C C . LYS A 1 202 ? -0.709 6.713 5.062 1.00 93.00 202 LYS A C 1
ATOM 1593 O O . LYS A 1 202 ? -0.001 7.479 5.711 1.00 93.00 202 LYS A O 1
ATOM 1598 N N . VAL A 1 203 ? -1.579 5.880 5.610 1.00 94.94 203 VAL A N 1
ATOM 1599 C CA . VAL A 1 203 ? -1.685 5.644 7.052 1.00 94.94 203 VAL A CA 1
ATOM 1600 C C . VAL A 1 203 ? -1.514 4.155 7.304 1.00 94.94 203 VAL A C 1
ATOM 1602 O O . VAL A 1 203 ? -2.024 3.335 6.546 1.00 94.94 203 VAL A O 1
ATOM 1605 N N . GLY A 1 204 ? -0.787 3.782 8.348 1.00 92.94 204 GLY A N 1
ATOM 1606 C CA . GLY A 1 204 ? -0.593 2.374 8.663 1.00 92.94 204 GLY A CA 1
ATOM 1607 C C . GLY A 1 204 ? 0.019 2.138 10.028 1.00 92.94 204 GLY A C 1
ATOM 1608 O O . GLY A 1 204 ? 0.168 3.061 10.824 1.00 92.94 204 GLY A O 1
ATOM 1609 N N . ILE A 1 205 ? 0.408 0.894 10.280 1.00 90.12 205 ILE A N 1
ATOM 1610 C CA . ILE A 1 205 ? 1.060 0.472 11.514 1.00 90.12 205 ILE A CA 1
ATOM 1611 C C . ILE A 1 205 ? 2.506 0.054 11.217 1.00 90.12 205 ILE A C 1
ATOM 1613 O O . ILE A 1 205 ? 2.781 -0.687 10.268 1.00 90.12 205 ILE A O 1
ATOM 1617 N N . LYS A 1 206 ? 3.437 0.542 12.041 1.00 86.44 206 LYS A N 1
ATOM 1618 C CA . LYS A 1 206 ? 4.829 0.093 12.101 1.00 86.44 206 LYS A CA 1
ATOM 1619 C C . LYS A 1 206 ? 5.005 -0.930 13.204 1.00 86.44 206 LYS A C 1
ATOM 1621 O O . LYS A 1 206 ? 4.477 -0.794 14.303 1.00 86.44 206 LYS A O 1
ATOM 1626 N N . PHE A 1 207 ? 5.830 -1.919 12.910 1.00 76.12 207 PHE A N 1
ATOM 1627 C CA . PHE A 1 207 ? 6.150 -2.994 13.829 1.00 76.12 207 PHE A CA 1
ATOM 1628 C C . PHE A 1 207 ? 7.265 -2.520 14.760 1.00 76.12 207 PHE A C 1
ATOM 1630 O O . PHE A 1 207 ? 8.417 -2.440 14.343 1.00 76.12 207 PHE A O 1
ATOM 1637 N N . ASP A 1 208 ? 6.985 -2.271 16.036 1.00 72.06 208 ASP A N 1
ATOM 1638 C CA . ASP A 1 208 ? 8.031 -1.802 16.963 1.00 72.06 208 ASP A CA 1
ATOM 1639 C C . ASP A 1 208 ? 9.178 -2.828 17.112 1.00 72.06 208 ASP A C 1
ATOM 1641 O O . ASP A 1 208 ? 10.341 -2.470 17.295 1.00 72.06 208 ASP A O 1
ATOM 1645 N N . LYS A 1 209 ? 8.876 -4.125 16.943 1.00 61.62 209 LYS A N 1
ATOM 1646 C CA . LYS A 1 209 ? 9.867 -5.221 16.928 1.00 61.62 209 LYS A CA 1
ATOM 1647 C C . LYS A 1 209 ? 10.617 -5.371 15.594 1.00 61.62 209 LYS A C 1
ATOM 1649 O O . LYS A 1 209 ? 11.623 -6.076 15.545 1.00 61.62 209 LYS A O 1
ATOM 1654 N N . LYS A 1 210 ? 10.134 -4.740 14.519 1.00 64.62 210 LYS A N 1
ATOM 1655 C CA . LYS A 1 210 ? 10.753 -4.685 13.185 1.00 64.62 210 LYS A CA 1
ATOM 1656 C C . LYS A 1 210 ? 10.649 -3.237 12.669 1.00 64.62 210 LYS A C 1
ATOM 1658 O O . LYS A 1 210 ? 9.805 -2.960 11.821 1.00 64.62 210 LYS A O 1
ATOM 1663 N N . PRO A 1 211 ? 11.489 -2.302 13.158 1.00 58.91 211 PRO A N 1
ATOM 1664 C CA . PRO A 1 211 ? 11.311 -0.853 12.951 1.00 58.91 211 PRO A CA 1
ATOM 1665 C C . PRO A 1 211 ? 11.363 -0.393 11.481 1.00 58.91 211 PRO A C 1
ATOM 1667 O O . PRO A 1 211 ? 11.026 0.750 11.176 1.00 58.91 211 PRO A O 1
ATOM 1670 N N . ASN A 1 212 ? 11.749 -1.293 10.575 1.00 72.31 212 ASN A N 1
ATOM 1671 C CA . ASN A 1 212 ? 11.824 -1.085 9.134 1.00 72.31 212 ASN A CA 1
ATOM 1672 C C . ASN A 1 212 ? 10.768 -1.898 8.369 1.00 72.31 212 ASN A C 1
ATOM 1674 O O . ASN A 1 212 ? 10.964 -2.198 7.196 1.00 72.31 212 ASN A O 1
ATOM 1678 N N . SER A 1 213 ? 9.687 -2.307 9.022 1.00 78.81 213 SER A N 1
ATOM 1679 C CA . SER A 1 213 ? 8.542 -2.949 8.385 1.00 78.81 213 SER A CA 1
ATOM 1680 C C . SER A 1 213 ? 7.297 -2.099 8.616 1.00 78.81 213 SER A C 1
ATOM 1682 O O . SER A 1 213 ? 7.142 -1.516 9.694 1.00 78.81 213 SER A O 1
ATOM 1684 N N . ASP A 1 214 ? 6.409 -2.023 7.627 1.00 85.38 214 ASP A N 1
ATOM 1685 C CA . ASP A 1 214 ? 5.116 -1.356 7.770 1.00 85.38 214 ASP A CA 1
ATOM 1686 C C . ASP A 1 214 ? 3.999 -2.013 6.950 1.00 85.38 214 ASP A C 1
ATOM 1688 O O . ASP A 1 214 ? 4.229 -2.554 5.872 1.00 85.38 214 ASP A O 1
ATOM 1692 N N . VAL A 1 215 ? 2.778 -1.972 7.479 1.00 87.62 215 VAL A N 1
ATOM 1693 C CA . VAL A 1 215 ? 1.557 -2.289 6.728 1.00 87.62 215 VAL A CA 1
ATOM 1694 C C . VAL A 1 215 ? 0.692 -1.044 6.754 1.00 87.62 215 VAL A C 1
ATOM 1696 O O . VAL A 1 215 ? 0.483 -0.465 7.820 1.00 87.62 215 VAL A O 1
ATOM 1699 N N . GLY A 1 216 ? 0.187 -0.607 5.606 1.00 91.69 216 GLY A N 1
ATOM 1700 C CA . GLY A 1 216 ? -0.679 0.565 5.571 1.00 91.69 216 GLY A CA 1
ATOM 1701 C C . GLY A 1 216 ? -1.637 0.610 4.399 1.00 91.69 216 GLY A C 1
ATOM 1702 O O . GLY A 1 216 ? -1.633 -0.243 3.520 1.00 91.69 216 GLY A O 1
ATOM 1703 N N . ILE A 1 217 ? -2.448 1.653 4.389 1.00 92.06 217 ILE A N 1
ATOM 1704 C CA . ILE A 1 217 ? -3.394 1.966 3.332 1.00 92.06 217 ILE A CA 1
ATOM 1705 C C . ILE A 1 217 ? -2.993 3.303 2.740 1.00 92.06 217 ILE A C 1
ATOM 1707 O O . ILE A 1 217 ? -2.756 4.272 3.464 1.00 92.06 217 ILE A O 1
ATOM 1711 N N . MET A 1 218 ? -2.904 3.337 1.422 1.00 93.06 218 MET A N 1
ATOM 1712 C CA . MET A 1 218 ? -2.761 4.542 0.630 1.00 93.06 218 MET A CA 1
ATOM 1713 C C . MET A 1 218 ? -4.125 4.935 0.084 1.00 93.06 218 MET A C 1
ATOM 1715 O O . MET A 1 218 ? -4.937 4.076 -0.247 1.00 93.06 218 MET A O 1
ATOM 1719 N N . PHE A 1 219 ? -4.380 6.235 0.004 1.00 91.44 219 PHE A N 1
ATOM 1720 C CA . PHE A 1 219 ? -5.593 6.739 -0.623 1.00 91.44 219 PHE A CA 1
ATOM 1721 C C . PHE A 1 219 ? -5.280 7.790 -1.671 1.00 91.44 219 PHE A C 1
ATOM 1723 O O . PHE A 1 219 ? -4.401 8.640 -1.489 1.00 91.44 219 PHE A O 1
ATOM 1730 N N . ARG A 1 220 ? -6.083 7.774 -2.727 1.00 90.12 220 ARG A N 1
ATOM 1731 C CA . ARG A 1 220 ? -6.112 8.753 -3.813 1.00 90.12 220 ARG A CA 1
ATOM 1732 C C . ARG A 1 220 ? -7.549 9.167 -4.110 1.00 90.12 220 ARG A C 1
ATOM 1734 O O . ARG A 1 220 ? -8.497 8.489 -3.728 1.00 90.12 220 ARG A O 1
ATOM 1741 N N . ASN A 1 221 ? -7.713 10.284 -4.807 1.00 87.31 221 ASN A N 1
ATOM 1742 C CA . ASN A 1 221 ? -9.028 10.826 -5.164 1.00 87.31 221 ASN A CA 1
ATOM 1743 C C . ASN A 1 221 ? -9.501 10.461 -6.580 1.00 87.31 221 ASN A C 1
ATOM 1745 O O . ASN A 1 221 ? -10.625 10.801 -6.936 1.00 87.31 221 ASN A O 1
ATOM 1749 N N . HIS A 1 222 ? -8.678 9.790 -7.389 1.00 80.69 222 HIS A N 1
ATOM 1750 C CA . HIS A 1 222 ? -9.047 9.349 -8.735 1.00 80.69 222 HIS A CA 1
ATOM 1751 C C . HIS A 1 222 ? -8.225 8.138 -9.186 1.00 80.69 222 HIS A C 1
ATOM 1753 O O . HIS A 1 222 ? -7.169 7.850 -8.629 1.00 80.69 222 HIS A O 1
ATOM 1759 N N . TYR A 1 223 ? -8.705 7.446 -10.219 1.00 79.25 223 TYR A N 1
ATOM 1760 C CA . TYR A 1 223 ? -7.921 6.453 -10.950 1.00 79.25 223 TYR A CA 1
ATOM 1761 C C . TYR A 1 223 ? -6.906 7.144 -11.853 1.00 79.25 223 TYR A C 1
ATOM 1763 O O . TYR A 1 223 ? -7.269 8.050 -12.602 1.00 79.25 223 TYR A O 1
ATOM 1771 N N . SER A 1 224 ? -5.658 6.691 -11.825 1.00 74.38 224 SER A N 1
ATOM 1772 C CA . SER A 1 224 ? -4.611 7.210 -12.700 1.00 74.38 224 SER A CA 1
ATOM 1773 C C . SER A 1 224 ? -3.677 6.080 -13.114 1.00 74.38 224 SER A C 1
ATOM 1775 O O . SER A 1 224 ? -3.216 5.297 -12.290 1.00 74.38 224 SER A O 1
ATOM 1777 N N . ASP A 1 225 ? -3.387 5.989 -14.407 1.00 77.44 225 ASP A N 1
ATOM 1778 C CA . ASP A 1 225 ? -2.478 4.978 -14.936 1.00 77.44 225 ASP A CA 1
ATOM 1779 C C . ASP A 1 225 ? -1.036 5.340 -14.533 1.00 77.44 225 ASP A C 1
ATOM 1781 O O . ASP A 1 225 ? -0.612 6.467 -14.800 1.00 77.44 225 ASP A O 1
ATOM 1785 N N . PRO A 1 226 ? -0.248 4.433 -13.922 1.00 74.62 226 PRO A N 1
ATOM 1786 C CA . PRO A 1 226 ? 1.120 4.725 -13.498 1.00 74.62 226 PRO A CA 1
ATOM 1787 C C . PRO A 1 226 ? 2.044 5.253 -14.598 1.00 74.62 226 PRO A C 1
ATOM 1789 O O . PRO A 1 226 ? 3.047 5.896 -14.286 1.00 74.62 226 PRO A O 1
ATOM 1792 N N . LYS A 1 227 ? 1.722 4.996 -15.874 1.00 75.38 227 LYS A N 1
ATOM 1793 C CA . LYS A 1 227 ? 2.467 5.539 -17.022 1.00 75.38 227 LYS A CA 1
ATOM 1794 C C . LYS A 1 227 ? 2.330 7.063 -17.165 1.00 75.38 227 LYS A C 1
ATOM 1796 O O . LYS A 1 227 ? 3.172 7.687 -17.808 1.00 75.38 227 LYS A O 1
ATOM 1801 N N . ASP A 1 228 ? 1.251 7.631 -16.629 1.00 69.69 228 ASP A N 1
ATOM 1802 C CA . ASP A 1 228 ? 0.903 9.044 -16.774 1.00 69.69 228 ASP A CA 1
ATOM 1803 C C . ASP A 1 228 ? 1.467 9.890 -15.621 1.00 69.69 228 ASP A C 1
ATOM 1805 O O . ASP A 1 228 ? 1.477 11.117 -15.712 1.00 69.69 228 ASP A O 1
ATOM 1809 N N . TRP A 1 229 ? 1.987 9.253 -14.563 1.00 69.44 229 TRP A N 1
ATOM 1810 C CA . TRP A 1 229 ? 2.539 9.942 -13.396 1.00 69.44 229 TRP A CA 1
ATOM 1811 C C . TRP A 1 229 ? 3.921 10.504 -13.735 1.00 69.44 229 TRP A C 1
ATOM 1813 O O . TRP A 1 229 ? 4.798 9.776 -14.210 1.00 69.44 229 TRP A O 1
ATOM 1823 N N . LYS A 1 230 ? 4.100 11.805 -13.506 1.00 57.97 230 LYS A N 1
ATOM 1824 C CA . LYS A 1 230 ? 5.330 12.548 -13.802 1.00 57.97 230 LYS A CA 1
ATOM 1825 C C . L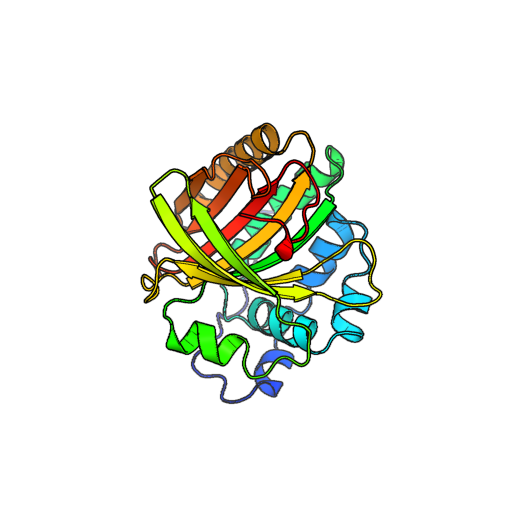YS A 1 230 ? 5.989 13.086 -12.549 1.00 57.97 230 LYS A C 1
ATOM 1827 O O . LYS A 1 230 ? 5.242 13.497 -11.634 1.00 57.97 230 LYS A O 1
#

Secondary structure (DSSP, 8-state):
-------PPP---GGG--SHHHHTT-S-TTSHHHHHHHHH---HHHHHHH-HHHHHHHHHIIIIIS-HHHHHHHHHHHHHHTTT--PEEEEEEEE-SSHHHHHHHHHT--S-EEEEEEE-TTS-EEEEEEEEPTTSSS--EEEEEEETTT--S-EEEEEEEE-TTHHHHHHHHHHHHHHHHHHHT-EEEEEE---SSS-SEEEEEEETTEEEEEEEEEEESS---GGG--

pLDDT: mean 73.63, std 18.16, range [23.34, 95.06]

Sequence (230 aa):
MIKEEIKYGPHVNVSTADSFDEVLALPNRSVVTDSLSKILEIDFERIVKENPMVKEAVALIEGGTWPMEFLEAIFSVLEELANEYDFGFHHFGFLQPDAATFDTSTANFDGEIIPSVFHDPRGEEHYRKYIRFKNVGPDIFLEFAKAGKKGDGRTGVHFDLVHEKAGEILKLIKEKLDVIAEKLGATVFEVYFGGGDGPIGKVGIKFDKKPNSDVGIMFRNHYSDPKDWK

Foldseek 3Di:
DDDDDPDDDDQDACVPVPDLVLLCPDDQHDPPQVLCCQLAVFNSVVLLVVAVLSVSVVSCQRSRVDPVLFVVLLSVLSNVCSVPFHKHFAEKEKEDQFDVCLVVNCVPHDAPWQWFWAQFPVRKIKTKIWGFRPPRDPTYTYIYIAIDPTGNRAIEIETEIAAQCQVVSLVSSQVSVCVVQVVVVWDKDKAARVADLDFRIWIGIADPVHNRYTYIYTYHHDHHDSNPHD